Protein AF-A0A1U7RYF9-F1 (afdb_monomer)

Radius of gyration: 37.57 Å; Cα contacts (8 Å, |Δi|>4): 148; chains: 1; bounding box: 52×32×151 Å

Foldseek 3Di:
DDDDDDDDDDDDDDDDDDDPVVVVVVVVVVVVVVVVVVVVVVVVVVVVVVVVVPPPPPQQPLVCLVVLDLVLLLVLLCQFQPDQDPVLPVLADDLPQVLVLLVDPDLLLLLVLLLLLLVLVLVVLVPDADDDDTDVVSSVVNNVSSVVNNVSSCSNCVVSNVVCVVVVDVVSVVSSVSSVSSSVSLVVSCVVVVVDPSSNSNSSVVVSVVSVSSVSSSVSNVD

Nearest PDB structures (foldseek):
  3oq3-assembly1_A  TM=8.717E-01  e=1.913E-07  Mus musculus
  1au1-assembly1_B  TM=8.656E-01  e=1.642E-07  Homo sapiens
  3wcy-assembly1_I  TM=8.550E-01  e=5.505E-06  Mus musculus

Sequence (223 aa):
MEEPAKDAQALGFQLLPKDKDIRITYLIIMNTLSQRSFLHVCLVLVFSIKSFSSTKISSPDCSRLQQIKVNHSLHLLCRMGGQFPLSCLNDRTDFRIPREIFITRKKENAPMIIHELLHHIFQLFSKNLPQGPWNPSCIEKFQNGLHWQIEQLEKCFGGEMQQATRNWKNGLLQNILKVKKYFQRISHFLNEKNYSRCSWETARMEMRRCFLFLDHLLKNLQN

Organism: Alligator sinensis (NCBI:txid38654)

pLDDT: mean 78.92, std 17.91, range [28.59, 97.81]

Mean predicted aligned error: 14.19 Å

Solvent-accessible surface area (backbone atoms only — not comparable to full-atom values): 13166 Å² total; per-residue (Å²): 139,88,85,82,89,79,91,85,90,82,92,78,91,87,82,85,85,74,76,62,65,61,52,54,52,48,52,53,50,51,49,52,52,48,54,51,49,51,49,50,52,51,49,51,50,51,52,52,54,55,58,66,69,65,64,75,74,70,75,60,79,51,70,60,60,76,67,64,51,53,68,57,54,47,50,29,62,40,63,17,60,54,73,84,60,77,89,34,60,85,58,62,74,85,70,66,75,70,64,72,64,53,67,58,86,52,62,84,50,44,62,54,51,51,46,54,52,50,51,54,51,42,55,56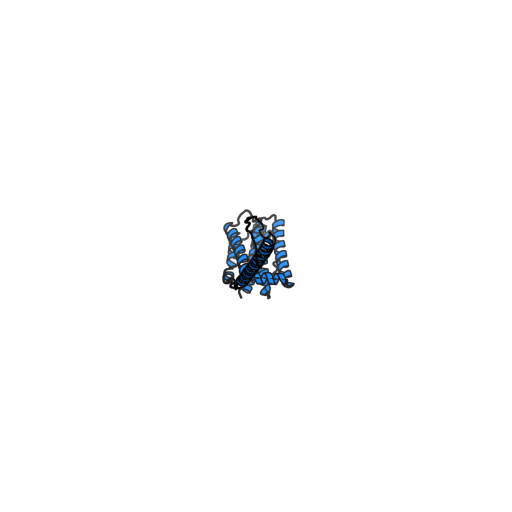,71,72,47,83,66,64,88,66,90,49,39,64,69,35,49,52,54,41,52,53,48,44,52,52,49,48,51,50,48,45,65,56,40,42,68,55,43,52,52,47,61,76,64,54,46,71,69,54,53,54,44,52,51,50,52,53,55,34,52,50,50,52,54,48,51,30,57,79,49,69,46,32,67,40,40,50,53,42,51,50,55,50,49,49,54,51,47,61,46,46,46,53,41,55,51,58,71,78,106

InterPro domains:
  IPR000471 Interferon alpha/beta/delta [PF00143] (71-220)
  IPR000471 Interferon alpha/beta/delta [PR00266] (88-100)
  IPR000471 Interferon alpha/beta/delta [PR00266] (113-140)
  IPR000471 Interferon alpha/beta/delta [PR00266] (189-207)
  IPR000471 Interferon alpha/beta/delta [PTHR11691] (35-222)
  IPR000471 Interferon alpha/beta/delta [SM00076] (94-211)
  IPR009079 Four-helical cytokine-like, core [G3DSA:1.20.1250.10] (60-223)
  IPR009079 Four-helical cytokine-like, core [SSF47266] (61-223)

Structure (mmCIF, N/CA/C/O backbone):
data_AF-A0A1U7RYF9-F1
#
_entry.id   AF-A0A1U7RYF9-F1
#
loop_
_atom_site.group_PDB
_atom_site.id
_atom_site.type_symbol
_atom_site.label_atom_id
_atom_site.label_alt_id
_atom_site.label_comp_id
_atom_site.label_asym_id
_atom_site.label_entity_id
_atom_site.label_seq_id
_atom_site.pdbx_PDB_ins_code
_atom_site.Cartn_x
_atom_site.Cartn_y
_atom_site.Cartn_z
_atom_site.occupancy
_atom_site.B_iso_or_equiv
_atom_site.auth_seq_id
_atom_site.auth_comp_id
_atom_site.auth_asym_id
_atom_site.auth_atom_id
_atom_site.pdbx_PDB_model_num
ATOM 1 N N . MET A 1 1 ? 14.388 -12.337 127.307 1.00 35.47 1 MET A N 1
ATOM 2 C CA . MET A 1 1 ? 15.846 -12.546 127.290 1.00 35.47 1 MET A CA 1
ATOM 3 C C . MET A 1 1 ? 16.253 -12.583 125.840 1.00 35.47 1 MET A C 1
ATOM 5 O O . MET A 1 1 ? 16.034 -13.583 125.173 1.00 35.47 1 MET A O 1
ATOM 9 N N . GLU A 1 2 ? 16.702 -11.436 125.362 1.00 40.19 2 GLU A N 1
ATOM 10 C CA . GLU A 1 2 ? 17.434 -11.274 124.108 1.00 40.19 2 GLU A CA 1
ATOM 11 C C . GLU A 1 2 ? 18.916 -11.328 124.503 1.00 40.19 2 GLU A C 1
ATOM 13 O O . GLU A 1 2 ? 19.254 -10.839 125.582 1.00 40.19 2 GLU A O 1
ATOM 18 N N . GLU A 1 3 ? 19.727 -12.174 123.868 1.00 47.03 3 GLU A N 1
ATOM 19 C CA . GLU A 1 3 ? 20.798 -11.856 122.895 1.00 47.03 3 GLU A CA 1
ATOM 20 C C . GLU A 1 3 ? 21.661 -13.151 122.724 1.00 47.03 3 GLU A C 1
ATOM 22 O O . GLU A 1 3 ? 21.419 -14.076 123.511 1.00 47.03 3 GLU A O 1
ATOM 27 N N . PRO A 1 4 ? 22.700 -13.282 121.848 1.00 54.28 4 PRO A N 1
ATOM 28 C CA . PRO A 1 4 ? 23.400 -12.243 121.062 1.00 54.28 4 PRO A CA 1
ATOM 29 C C . PRO A 1 4 ? 23.902 -12.627 119.639 1.00 54.28 4 PRO A C 1
ATOM 31 O O . PRO A 1 4 ? 23.917 -13.794 119.258 1.00 54.28 4 PRO A O 1
ATOM 34 N N . ALA A 1 5 ? 24.464 -11.608 118.958 1.00 40.06 5 ALA A N 1
ATOM 35 C CA . ALA A 1 5 ? 25.630 -11.635 118.041 1.00 40.06 5 ALA A CA 1
ATOM 36 C C . ALA A 1 5 ? 25.501 -12.428 116.706 1.00 40.06 5 ALA A C 1
ATOM 38 O O . ALA A 1 5 ? 24.936 -13.507 116.653 1.00 40.06 5 ALA A O 1
ATOM 39 N N . LYS A 1 6 ? 26.060 -12.030 115.553 1.00 37.91 6 LYS A N 1
ATOM 40 C CA . LYS A 1 6 ? 27.352 -11.383 115.268 1.00 37.91 6 LYS A CA 1
ATOM 41 C C . LYS A 1 6 ? 27.473 -11.136 113.749 1.00 37.91 6 LYS A C 1
ATOM 43 O O . LYS A 1 6 ? 26.854 -11.845 112.959 1.00 37.91 6 LYS A O 1
ATOM 48 N N . ASP A 1 7 ? 28.323 -10.190 113.371 1.00 45.06 7 ASP A N 1
ATOM 49 C CA . ASP A 1 7 ? 28.681 -9.800 112.001 1.00 45.06 7 ASP 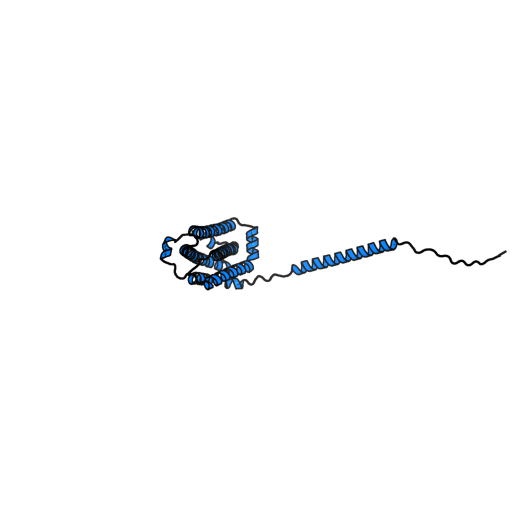A CA 1
ATOM 50 C C . ASP A 1 7 ? 29.244 -10.934 111.122 1.00 45.06 7 ASP A C 1
ATOM 52 O O . ASP A 1 7 ? 29.992 -11.778 111.613 1.00 45.06 7 ASP A O 1
ATOM 56 N N . ALA A 1 8 ? 29.009 -10.867 109.802 1.00 31.89 8 ALA A N 1
ATOM 57 C CA . ALA A 1 8 ? 30.006 -11.231 108.784 1.00 31.89 8 ALA A CA 1
ATOM 58 C C . ALA A 1 8 ? 29.602 -10.742 107.381 1.00 31.89 8 ALA A C 1
ATOM 60 O O . ALA A 1 8 ? 28.521 -11.018 106.866 1.00 31.89 8 ALA A O 1
ATOM 61 N N . GLN A 1 9 ? 30.533 -10.034 106.755 1.00 43.03 9 GLN A N 1
ATOM 62 C CA . GLN A 1 9 ? 30.499 -9.502 105.400 1.00 43.03 9 GLN A CA 1
ATOM 63 C C . GLN A 1 9 ? 30.980 -10.579 104.407 1.00 43.03 9 GLN A C 1
ATOM 65 O O . GLN A 1 9 ? 32.023 -11.185 104.639 1.00 43.03 9 GLN A O 1
ATOM 70 N N . ALA A 1 10 ? 30.284 -10.784 103.282 1.00 33.06 10 ALA A N 1
ATOM 71 C CA . ALA A 1 10 ? 30.841 -11.457 102.101 1.00 33.06 10 ALA A CA 1
ATOM 72 C C . ALA A 1 10 ? 30.108 -11.019 100.819 1.00 33.06 10 ALA A C 1
ATOM 74 O O . ALA A 1 10 ? 28.936 -11.323 100.611 1.00 33.06 10 ALA A O 1
ATOM 75 N N . LEU A 1 11 ? 30.823 -10.292 99.959 1.00 42.16 11 LEU A N 1
ATOM 76 C CA . LEU A 1 11 ? 30.460 -10.009 98.570 1.00 42.16 11 LEU A CA 1
ATOM 77 C C . LEU A 1 11 ? 30.702 -11.265 97.716 1.00 42.16 11 LEU A C 1
ATOM 79 O O . LEU A 1 11 ? 31.805 -11.807 97.724 1.00 42.16 11 LEU A O 1
ATOM 83 N N . GLY A 1 12 ? 29.698 -11.688 96.943 1.00 28.59 12 GLY A N 1
ATOM 84 C CA . GLY A 1 12 ? 29.795 -12.789 95.982 1.00 28.59 12 GLY A CA 1
ATOM 85 C C . GLY A 1 12 ? 28.722 -12.689 94.891 1.00 28.59 12 GLY A C 1
ATOM 86 O O . GLY A 1 12 ? 27.534 -12.658 95.181 1.00 28.59 12 GLY A O 1
ATOM 87 N N . PHE A 1 13 ? 29.182 -12.590 93.643 1.00 39.41 13 PHE A N 1
ATOM 88 C CA . PHE A 1 13 ? 28.464 -12.532 92.356 1.00 39.41 13 PHE A CA 1
ATOM 89 C C . PHE A 1 13 ? 27.288 -13.516 92.184 1.00 39.41 13 PHE A C 1
ATOM 91 O O . PHE A 1 13 ? 27.445 -14.649 92.625 1.00 39.41 13 PHE A O 1
ATOM 98 N N . GLN A 1 14 ? 26.253 -13.124 91.395 1.00 35.59 14 GLN A N 1
ATOM 99 C CA . GLN A 1 14 ? 25.359 -13.917 90.487 1.00 35.59 14 GLN A CA 1
ATOM 100 C C . GLN A 1 14 ? 23.894 -13.390 90.522 1.00 35.59 14 GLN A C 1
ATOM 102 O O . GLN A 1 14 ? 23.368 -13.186 91.602 1.00 35.59 14 GLN A O 1
ATOM 107 N N . LEU A 1 15 ? 23.130 -13.107 89.448 1.00 35.12 15 LEU A N 1
ATOM 108 C CA . LEU A 1 15 ? 23.109 -13.529 88.037 1.00 35.12 15 LEU A CA 1
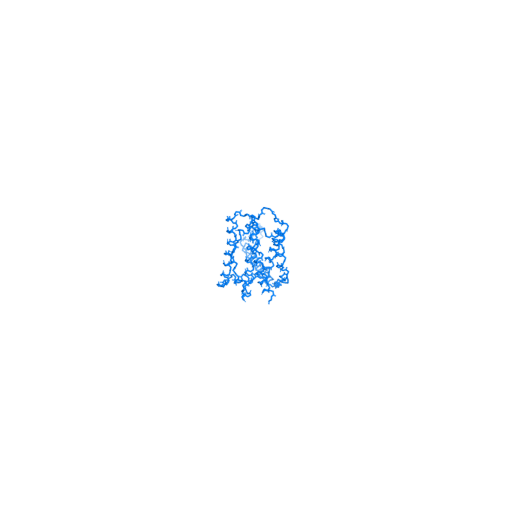ATOM 109 C C . LEU A 1 15 ? 22.438 -12.469 87.124 1.00 35.12 15 LEU A C 1
ATOM 111 O O . LEU A 1 15 ? 21.431 -11.868 87.487 1.00 35.12 15 LEU A O 1
ATOM 115 N N . LEU A 1 16 ? 22.940 -12.338 85.890 1.00 39.91 16 LEU A N 1
ATOM 116 C CA . LEU A 1 16 ? 22.243 -11.752 84.730 1.00 39.91 16 LEU A CA 1
ATOM 117 C C . LEU A 1 16 ? 21.062 -12.653 84.285 1.00 39.91 16 LEU A C 1
ATOM 119 O O . LEU A 1 16 ? 21.259 -13.872 84.204 1.00 39.91 16 LEU A O 1
ATOM 123 N N . PRO A 1 17 ? 19.872 -12.123 83.919 1.00 42.59 17 PRO A N 1
ATOM 124 C CA . PRO A 1 17 ? 18.807 -12.936 83.335 1.00 42.59 17 PRO A CA 1
ATOM 125 C C . PRO A 1 17 ? 19.133 -13.317 81.879 1.00 42.59 17 PRO A C 1
ATOM 127 O O . PRO A 1 17 ? 19.638 -12.519 81.092 1.00 42.59 17 PRO A O 1
ATOM 130 N N . LYS A 1 18 ? 18.850 -14.576 81.536 1.00 41.62 18 LYS A N 1
ATOM 131 C CA . LYS A 1 18 ? 19.234 -15.278 80.300 1.00 41.62 18 LYS A CA 1
ATOM 132 C C . LYS A 1 18 ? 18.502 -14.775 79.035 1.00 41.62 18 LYS A C 1
ATOM 134 O O . LYS A 1 18 ? 17.297 -14.952 78.929 1.00 41.62 18 LYS A O 1
ATOM 139 N N . ASP A 1 19 ? 19.277 -14.293 78.056 1.00 53.72 19 ASP A N 1
ATOM 140 C CA . ASP A 1 19 ? 19.206 -14.269 76.561 1.00 53.72 19 ASP A CA 1
ATOM 141 C C . ASP A 1 19 ? 17.895 -14.610 75.778 1.00 53.72 19 ASP A C 1
ATOM 143 O O . ASP A 1 19 ? 17.711 -14.141 74.656 1.00 53.72 19 ASP A O 1
ATOM 147 N N . LYS A 1 20 ? 16.944 -15.404 76.290 1.00 46.47 20 LYS A N 1
ATOM 148 C CA . LYS A 1 20 ? 15.790 -15.899 75.505 1.00 46.47 20 LYS A CA 1
ATOM 149 C C . LYS A 1 20 ? 14.635 -14.897 75.364 1.00 46.47 20 LYS A C 1
ATOM 151 O O . LYS A 1 20 ? 14.062 -14.805 74.279 1.00 46.47 20 LYS A O 1
ATOM 156 N N . ASP A 1 21 ? 14.338 -14.107 76.395 1.00 54.19 21 ASP A N 1
ATOM 157 C CA . ASP A 1 21 ? 13.232 -13.131 76.359 1.00 54.19 21 ASP A CA 1
ATOM 158 C C . ASP A 1 21 ? 13.528 -11.931 75.447 1.00 54.19 21 ASP A C 1
ATOM 160 O O . ASP A 1 21 ? 12.639 -11.399 74.778 1.00 54.19 21 ASP A O 1
ATOM 164 N N . ILE A 1 22 ? 14.805 -11.556 75.329 1.00 55.50 22 ILE A N 1
ATOM 165 C CA . ILE A 1 22 ? 15.266 -10.484 74.436 1.00 55.50 22 ILE A CA 1
ATOM 166 C C . ILE A 1 22 ? 15.106 -10.905 72.969 1.00 55.50 22 ILE A C 1
ATOM 168 O O . ILE A 1 22 ? 14.631 -10.118 72.150 1.00 55.50 22 ILE A O 1
ATOM 172 N N . ARG A 1 23 ? 15.428 -12.162 72.632 1.00 54.25 23 ARG A N 1
ATOM 173 C CA . ARG A 1 23 ? 15.266 -12.696 71.268 1.00 54.25 23 ARG A CA 1
ATOM 174 C C . ARG A 1 23 ? 13.804 -12.775 70.840 1.00 54.25 23 ARG A C 1
ATOM 176 O O . ARG A 1 23 ? 13.494 -12.420 69.707 1.00 54.25 23 ARG A O 1
ATOM 183 N N . ILE A 1 24 ? 12.908 -13.204 71.731 1.00 59.06 24 ILE A N 1
ATOM 184 C CA . ILE A 1 24 ? 11.464 -13.255 71.447 1.00 59.06 24 ILE A CA 1
ATOM 185 C C . ILE A 1 24 ? 10.912 -11.839 71.253 1.00 59.06 24 ILE A C 1
ATOM 187 O O . ILE A 1 24 ? 10.211 -11.580 70.276 1.00 59.06 24 ILE A O 1
ATOM 191 N N . THR A 1 25 ? 11.293 -10.903 72.123 1.00 54.41 25 THR A N 1
ATOM 192 C CA . THR A 1 25 ? 10.875 -9.498 72.016 1.00 54.41 25 THR A CA 1
ATOM 193 C C . THR A 1 25 ? 11.373 -8.864 70.714 1.00 54.41 25 THR A C 1
ATOM 195 O O . THR A 1 25 ? 10.600 -8.221 70.007 1.00 54.41 25 THR A O 1
ATOM 198 N N . TYR A 1 26 ? 12.629 -9.115 70.328 1.00 53.62 26 TYR A N 1
ATOM 199 C CA . TYR A 1 26 ? 13.187 -8.656 69.054 1.00 53.62 26 TYR A CA 1
ATOM 200 C C . TYR A 1 26 ? 12.458 -9.263 67.848 1.00 53.62 26 TYR A C 1
ATOM 202 O O . TYR A 1 26 ? 12.130 -8.540 66.913 1.00 53.62 26 TYR A O 1
ATOM 210 N N . LEU A 1 27 ? 12.132 -10.560 67.874 1.00 53.22 27 LEU A N 1
ATOM 211 C CA . LEU A 1 27 ? 11.371 -11.211 66.803 1.00 53.22 27 LEU A CA 1
ATOM 212 C C . LEU A 1 27 ? 9.961 -10.626 66.656 1.00 53.22 27 LEU A C 1
ATOM 214 O O . LEU A 1 27 ? 9.520 -10.394 65.534 1.00 53.22 27 LEU A O 1
ATOM 218 N N . ILE A 1 28 ? 9.271 -10.328 67.760 1.00 63.91 28 ILE A N 1
ATOM 219 C CA . ILE A 1 28 ? 7.943 -9.696 67.732 1.00 63.91 28 ILE A CA 1
ATOM 220 C C . ILE A 1 28 ? 8.039 -8.263 67.197 1.00 63.91 28 ILE A C 1
ATOM 222 O O . ILE A 1 28 ? 7.233 -7.869 66.353 1.00 63.91 28 ILE A O 1
ATOM 226 N N . ILE A 1 29 ? 9.036 -7.487 67.629 1.00 58.00 29 ILE A N 1
ATOM 227 C CA . ILE A 1 29 ? 9.261 -6.118 67.144 1.00 58.00 29 ILE A CA 1
ATOM 228 C C . ILE A 1 29 ? 9.611 -6.127 65.653 1.00 58.00 29 ILE A C 1
ATOM 230 O O . ILE A 1 29 ? 9.014 -5.387 64.880 1.00 58.00 29 ILE A O 1
ATOM 234 N N . MET A 1 30 ? 10.509 -7.004 65.209 1.00 56.19 30 MET A N 1
ATOM 235 C CA . MET A 1 30 ? 10.871 -7.115 63.795 1.00 56.19 30 MET A CA 1
ATOM 236 C C . MET A 1 30 ? 9.700 -7.607 62.945 1.00 56.19 30 MET A C 1
ATOM 238 O O . MET A 1 30 ? 9.493 -7.092 61.849 1.00 56.19 30 MET A O 1
ATOM 242 N N . ASN A 1 31 ? 8.889 -8.543 63.448 1.00 57.03 31 ASN A N 1
ATOM 243 C CA . ASN A 1 31 ? 7.702 -9.019 62.743 1.00 57.03 31 ASN A CA 1
ATOM 244 C C . ASN A 1 31 ? 6.622 -7.927 62.662 1.00 57.03 31 ASN A C 1
ATOM 246 O O . ASN A 1 31 ? 6.056 -7.707 61.600 1.00 57.03 31 ASN A O 1
ATOM 250 N N . THR A 1 32 ? 6.391 -7.167 63.736 1.00 57.62 32 THR A N 1
ATOM 251 C CA . THR A 1 32 ? 5.433 -6.043 63.738 1.00 57.62 32 THR A CA 1
ATOM 252 C C . THR A 1 32 ? 5.912 -4.855 62.896 1.00 57.62 32 THR A C 1
ATOM 254 O O . THR A 1 32 ? 5.102 -4.248 62.195 1.00 57.62 32 THR A O 1
ATOM 257 N N . LEU A 1 33 ? 7.213 -4.541 62.893 1.00 58.78 33 LEU A N 1
ATOM 258 C CA . LEU A 1 33 ? 7.821 -3.534 62.013 1.00 58.78 33 LEU A CA 1
ATOM 259 C C . LEU A 1 33 ? 7.777 -3.966 60.540 1.00 58.78 33 LEU A C 1
ATOM 261 O O . LEU A 1 33 ? 7.437 -3.151 59.685 1.00 58.78 33 LEU A O 1
ATOM 265 N N . SER A 1 34 ? 8.045 -5.244 60.253 1.00 68.62 34 SER A N 1
ATOM 266 C CA . SER A 1 34 ? 7.908 -5.851 58.923 1.00 68.62 34 SER A CA 1
ATOM 267 C C . SER A 1 34 ? 6.454 -5.807 58.446 1.00 68.62 34 SER A C 1
ATOM 269 O O . SER A 1 34 ? 6.152 -5.314 57.368 1.00 68.62 34 SER A O 1
ATOM 271 N N . GLN A 1 35 ? 5.499 -6.216 59.277 1.00 66.69 35 GLN A N 1
ATOM 272 C CA . GLN A 1 35 ? 4.084 -6.226 58.911 1.00 66.69 35 GLN A CA 1
ATOM 273 C C . GLN A 1 35 ? 3.536 -4.806 58.670 1.00 66.69 35 GLN A C 1
ATOM 275 O O . GLN A 1 35 ? 2.759 -4.593 57.737 1.00 66.69 35 GLN A O 1
ATOM 280 N N . ARG A 1 36 ? 3.991 -3.810 59.449 1.00 71.00 36 ARG A N 1
ATOM 281 C CA . ARG A 1 36 ? 3.703 -2.383 59.212 1.00 71.00 36 ARG A CA 1
ATOM 282 C C . ARG A 1 36 ? 4.344 -1.869 57.922 1.00 71.00 36 ARG A C 1
ATOM 284 O O . ARG A 1 36 ? 3.683 -1.141 57.183 1.00 71.00 36 ARG A O 1
ATOM 291 N N . SER A 1 37 ? 5.590 -2.247 57.626 1.00 72.25 37 SER A N 1
ATOM 292 C CA . SER A 1 37 ? 6.258 -1.845 56.383 1.00 72.25 37 SER A CA 1
ATOM 293 C C . SER A 1 37 ? 5.574 -2.456 55.158 1.00 72.25 37 SER A C 1
ATOM 295 O O . SER A 1 37 ? 5.311 -1.737 54.198 1.00 72.25 37 SER A O 1
ATOM 297 N N . PHE A 1 38 ? 5.157 -3.724 55.225 1.00 71.44 38 PHE A N 1
ATOM 298 C CA . PHE A 1 38 ? 4.357 -4.377 54.187 1.00 71.44 38 PHE A CA 1
ATOM 299 C C . PHE A 1 38 ? 3.008 -3.686 53.967 1.00 71.44 38 PHE A C 1
ATOM 301 O O . PHE A 1 38 ? 2.631 -3.456 52.820 1.00 71.44 38 PHE A O 1
ATOM 308 N N . LEU A 1 39 ? 2.299 -3.308 55.035 1.00 72.44 39 LEU A N 1
ATOM 309 C CA . LEU A 1 39 ? 1.040 -2.557 54.944 1.00 72.44 39 LEU A CA 1
ATOM 310 C C . LEU A 1 39 ? 1.232 -1.196 54.268 1.00 72.44 39 LEU A C 1
ATOM 312 O O . LEU A 1 39 ? 0.456 -0.842 53.383 1.00 72.44 39 LEU A O 1
ATOM 316 N N . HIS A 1 40 ? 2.283 -0.459 54.634 1.00 73.00 40 HIS A N 1
ATOM 317 C CA . HIS A 1 40 ? 2.616 0.814 53.994 1.00 73.00 40 HIS A CA 1
ATOM 318 C C . HIS A 1 40 ? 2.990 0.643 52.521 1.00 73.00 40 HIS A C 1
ATOM 320 O O . HIS A 1 40 ? 2.503 1.404 51.690 1.00 73.00 40 HIS A O 1
ATOM 326 N N . VAL A 1 41 ? 3.786 -0.373 52.174 1.00 72.19 41 VAL A N 1
ATOM 327 C CA . VAL A 1 41 ? 4.124 -0.689 50.777 1.00 72.19 41 VAL A CA 1
ATOM 328 C C . VAL A 1 41 ? 2.868 -1.061 49.989 1.00 72.19 41 VAL A C 1
ATOM 330 O O . VAL A 1 41 ? 2.662 -0.534 48.900 1.00 72.19 41 VAL A O 1
ATOM 333 N N . CYS A 1 42 ? 1.981 -1.891 50.546 1.00 71.69 42 CYS A N 1
ATOM 334 C CA . CYS A 1 42 ? 0.712 -2.250 49.908 1.00 71.69 42 CYS A CA 1
ATOM 335 C C . CYS A 1 42 ? -0.193 -1.029 49.711 1.00 71.69 42 CYS A C 1
ATOM 337 O O . CYS A 1 42 ? -0.763 -0.863 48.636 1.00 71.69 42 CYS A O 1
ATOM 339 N N . LEU A 1 43 ? -0.303 -0.149 50.710 1.00 72.50 43 LEU A N 1
ATOM 340 C CA . LEU A 1 43 ? -1.080 1.086 50.602 1.00 72.50 43 LEU A CA 1
ATOM 341 C C . LEU A 1 43 ? -0.500 2.016 49.537 1.00 72.50 43 LEU A C 1
ATOM 343 O O . LEU A 1 43 ? -1.252 2.490 48.690 1.00 72.50 43 LEU A O 1
ATOM 347 N N . VAL A 1 44 ? 0.818 2.233 49.526 1.00 74.06 44 VAL A N 1
ATOM 348 C CA . VAL A 1 44 ? 1.487 3.042 48.498 1.00 74.06 44 VAL A CA 1
ATOM 349 C C . VAL A 1 44 ? 1.241 2.446 47.114 1.00 74.06 44 VAL A C 1
ATOM 351 O O . VAL A 1 44 ? 0.806 3.177 46.235 1.00 74.06 44 VAL A O 1
ATOM 354 N N . LEU A 1 45 ? 1.394 1.130 46.932 1.00 68.75 45 LEU A N 1
ATOM 355 C CA . LEU A 1 45 ? 1.104 0.458 45.662 1.00 68.75 45 LEU A CA 1
ATOM 356 C C . LEU A 1 45 ? -0.3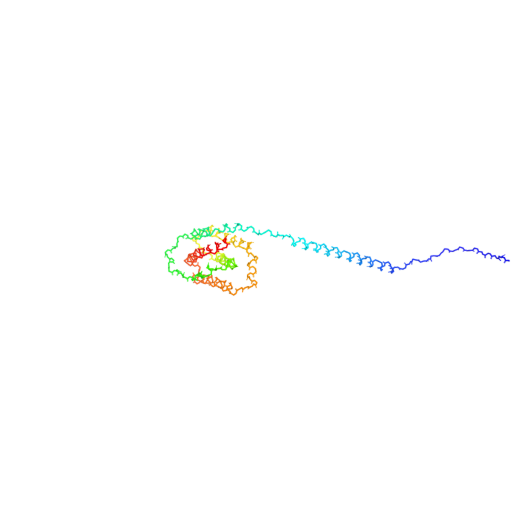61 0.634 45.236 1.00 68.75 45 LEU A C 1
ATOM 358 O O . LEU A 1 45 ? -0.619 0.979 44.087 1.00 68.75 45 LEU A O 1
ATOM 362 N N . VAL A 1 46 ? -1.327 0.475 46.145 1.00 70.25 46 VAL A N 1
ATOM 363 C CA . VAL A 1 46 ? -2.757 0.676 45.846 1.00 70.25 46 VAL A CA 1
ATOM 364 C C . VAL A 1 46 ? -3.054 2.136 45.486 1.00 70.25 46 VAL A C 1
ATOM 366 O O . VAL A 1 46 ? -3.789 2.387 44.531 1.00 70.25 46 VAL A O 1
ATOM 369 N N . PHE A 1 47 ? -2.464 3.106 46.188 1.00 63.41 47 PHE A N 1
ATOM 370 C CA . PHE A 1 47 ? -2.592 4.529 45.859 1.00 63.41 47 PHE A CA 1
ATOM 371 C C . PHE A 1 47 ? -1.922 4.873 44.521 1.00 63.41 47 PHE A C 1
ATOM 373 O O . PHE A 1 47 ? -2.504 5.620 43.734 1.00 63.41 47 PHE A O 1
ATOM 380 N N . SER A 1 48 ? -0.763 4.288 44.209 1.00 59.75 48 SER A N 1
ATOM 381 C CA . SER A 1 48 ? -0.093 4.426 42.911 1.00 59.75 48 SER A CA 1
ATOM 382 C C . SER A 1 48 ? -0.932 3.837 41.772 1.00 59.75 48 SER A C 1
ATOM 384 O O . SER A 1 48 ? -1.088 4.481 40.738 1.00 59.75 48 SER A O 1
ATOM 386 N N . ILE A 1 49 ? -1.549 2.667 41.973 1.00 60.81 49 ILE A N 1
ATOM 387 C CA . ILE A 1 49 ? -2.445 2.024 40.994 1.00 60.81 49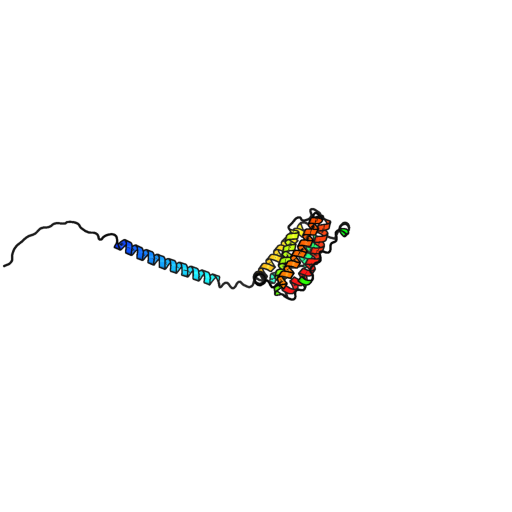 ILE A CA 1
ATOM 388 C C . ILE A 1 49 ? -3.724 2.859 40.791 1.00 60.81 49 ILE A C 1
ATOM 390 O O . ILE A 1 49 ? -4.193 3.033 39.662 1.00 60.81 49 ILE A O 1
ATOM 394 N N . LYS A 1 50 ? -4.275 3.439 41.865 1.00 56.16 50 LYS A N 1
ATOM 395 C CA . LYS A 1 50 ? -5.481 4.283 41.813 1.00 56.16 50 LYS A CA 1
ATOM 396 C C . LYS A 1 50 ? -5.212 5.653 41.175 1.00 56.16 50 LYS A C 1
ATOM 398 O O . LYS A 1 50 ? -6.056 6.147 40.430 1.00 56.16 50 LYS A O 1
ATOM 403 N N . SER A 1 51 ? -4.019 6.213 41.396 1.00 50.34 51 SER A N 1
ATOM 404 C CA . SER A 1 51 ? -3.525 7.428 40.733 1.00 50.34 51 SER A CA 1
ATOM 405 C C . SER A 1 51 ? -3.316 7.207 39.228 1.00 50.34 51 SER A C 1
ATOM 407 O O . SER A 1 51 ? -3.732 8.033 38.416 1.00 50.34 51 SER A O 1
ATOM 409 N N . PHE A 1 52 ? -2.794 6.040 38.830 1.00 49.62 52 PHE A N 1
ATOM 410 C CA . PHE A 1 52 ? -2.600 5.692 37.416 1.00 49.62 52 PHE A CA 1
ATOM 411 C C . PHE A 1 52 ? -3.917 5.455 36.654 1.00 49.62 52 PHE A C 1
ATOM 413 O O . PHE A 1 52 ? -3.973 5.626 35.442 1.00 49.62 52 PHE A O 1
ATOM 420 N N . SER A 1 53 ? -4.999 5.112 37.358 1.00 47.53 53 SER A N 1
ATOM 421 C CA . SER A 1 53 ? -6.307 4.824 36.748 1.00 47.53 53 SER A CA 1
ATOM 422 C C . SER A 1 53 ? -7.152 6.074 36.448 1.00 47.53 53 SER A C 1
ATOM 424 O O . SER A 1 53 ? -8.218 5.953 35.850 1.00 47.53 53 SER A O 1
ATOM 426 N N . SER A 1 54 ? -6.714 7.269 36.874 1.00 46.62 54 SER A N 1
ATOM 427 C CA . SER A 1 54 ? -7.481 8.522 36.725 1.00 46.62 54 SER A CA 1
ATOM 428 C C . SER A 1 54 ? -6.922 9.488 35.681 1.00 46.62 54 SER A C 1
ATOM 430 O O . SER A 1 54 ? -7.447 10.594 35.527 1.00 46.62 54 SER A O 1
ATOM 432 N N . THR A 1 55 ? -5.914 9.091 34.903 1.00 45.72 55 THR A N 1
ATOM 433 C CA . THR A 1 55 ? -5.618 9.814 33.669 1.00 45.72 55 THR A CA 1
ATOM 434 C C .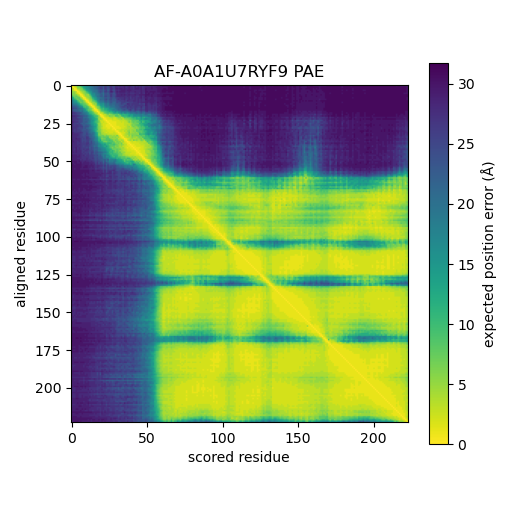 THR A 1 55 ? -6.743 9.502 32.686 1.00 45.72 55 THR A C 1
ATOM 436 O O . THR A 1 55 ? -6.755 8.483 32.000 1.00 45.72 55 THR A O 1
ATOM 439 N N . LYS A 1 56 ? -7.737 10.395 32.611 1.00 47.62 56 LYS A N 1
ATOM 440 C CA . LYS A 1 56 ? -8.512 10.549 31.379 1.00 47.62 56 LYS A CA 1
ATOM 441 C C . LYS A 1 56 ? -7.474 10.785 30.288 1.00 47.62 56 LYS A C 1
ATOM 443 O O . LYS A 1 56 ? -6.963 11.896 30.173 1.00 47.62 56 LYS A O 1
ATOM 448 N N . ILE A 1 57 ? -7.111 9.737 29.550 1.00 53.75 57 ILE A N 1
ATOM 449 C CA . ILE A 1 57 ? -6.387 9.869 28.291 1.00 53.75 57 ILE A CA 1
ATOM 450 C C . ILE A 1 57 ? -7.248 10.845 27.502 1.00 53.75 57 ILE A C 1
ATOM 452 O O . ILE A 1 57 ? -8.397 10.530 27.183 1.00 53.75 57 ILE A O 1
ATOM 456 N N . SER A 1 58 ? -6.762 12.073 27.307 1.00 52.84 58 SER A N 1
ATOM 457 C CA . SER A 1 58 ? -7.436 12.996 26.405 1.00 52.84 58 SER A CA 1
ATOM 458 C C . SER A 1 58 ? -7.633 12.225 25.111 1.00 52.84 58 SER A C 1
ATOM 460 O O . SER A 1 58 ? -6.665 11.618 24.642 1.00 52.84 58 SER A O 1
ATOM 462 N N . SER A 1 59 ? -8.860 12.204 24.581 1.00 56.06 59 SER A N 1
ATOM 463 C CA . SER A 1 59 ? -9.121 11.642 23.256 1.00 56.06 59 SER A CA 1
ATOM 464 C C . SER A 1 59 ? -7.965 12.052 22.345 1.00 56.06 59 SER A C 1
ATOM 466 O O . SER A 1 59 ? -7.676 13.254 22.302 1.00 56.06 59 SER A O 1
ATOM 468 N N . PRO A 1 60 ? -7.252 11.107 21.704 1.00 64.31 60 PRO A N 1
ATOM 469 C CA . PRO A 1 60 ? -6.175 11.467 20.797 1.00 64.31 60 PRO A CA 1
ATOM 470 C C . PRO A 1 60 ? -6.702 12.531 19.832 1.00 64.31 60 PRO A C 1
ATOM 472 O O . PRO A 1 60 ? -7.833 12.425 19.350 1.00 64.31 60 PRO A O 1
ATOM 475 N N . ASP A 1 61 ? -5.932 13.606 19.634 1.00 66.94 61 ASP A N 1
ATOM 476 C CA . ASP A 1 61 ? -6.330 14.698 18.750 1.00 66.94 61 ASP A CA 1
ATOM 477 C C . ASP A 1 61 ? -6.327 14.195 17.303 1.00 66.94 61 ASP A C 1
ATOM 479 O O . ASP A 1 61 ? -5.330 14.229 16.575 1.00 66.94 61 ASP A O 1
ATOM 483 N N . CYS A 1 62 ? -7.483 13.683 16.903 1.00 78.69 62 CYS A N 1
ATOM 484 C CA . CYS A 1 62 ? -7.723 13.128 15.588 1.00 78.69 62 CYS A CA 1
ATOM 485 C C . CYS A 1 62 ? -7.961 14.190 14.519 1.00 78.69 62 CYS A C 1
ATOM 487 O O . CYS A 1 62 ? -8.184 13.834 13.361 1.00 78.69 62 CYS A O 1
ATOM 489 N N . SER A 1 63 ? -7.806 15.481 14.842 1.00 73.50 63 SER A N 1
ATOM 490 C CA . SER A 1 63 ? -7.714 16.541 13.831 1.00 73.50 63 SER A CA 1
ATOM 491 C C . SER A 1 63 ? -6.614 16.243 12.805 1.00 73.50 63 SER A C 1
ATOM 493 O O . SER A 1 63 ? -6.761 16.530 11.617 1.00 73.50 63 SER A O 1
ATOM 495 N N . ARG A 1 64 ? -5.541 15.552 13.218 1.00 73.12 64 ARG A N 1
ATOM 496 C CA . ARG A 1 64 ? -4.451 15.134 12.327 1.00 73.12 64 ARG A CA 1
ATOM 497 C C . ARG A 1 64 ? -4.865 14.103 11.280 1.00 73.12 64 ARG A C 1
ATOM 499 O O . ARG A 1 64 ? -4.216 14.036 10.240 1.00 73.12 64 ARG A O 1
ATOM 506 N N . LEU A 1 65 ? -5.959 13.358 11.462 1.00 76.62 65 LEU A N 1
ATOM 507 C CA . LEU A 1 65 ? -6.491 12.502 10.392 1.00 76.62 65 LEU A CA 1
ATOM 508 C C . LEU A 1 65 ? -6.936 13.320 9.180 1.00 76.62 65 LEU A C 1
ATOM 510 O O . LEU A 1 65 ? -6.802 12.845 8.056 1.00 76.62 65 LEU A O 1
ATOM 514 N N . GLN A 1 66 ? -7.400 14.558 9.376 1.00 71.38 66 GLN A N 1
ATOM 515 C CA . GLN A 1 66 ? -7.737 15.468 8.273 1.00 71.38 66 GLN A CA 1
ATOM 516 C C . GLN A 1 66 ? -6.499 15.841 7.442 1.00 71.38 66 GLN A C 1
ATOM 518 O O . GLN A 1 66 ? -6.609 16.229 6.280 1.00 71.38 66 GLN A O 1
ATOM 523 N N . GLN A 1 67 ? -5.298 15.685 8.011 1.00 73.00 67 GLN A N 1
ATOM 524 C CA . GLN A 1 67 ? -4.036 15.895 7.305 1.00 73.00 67 GLN A CA 1
ATOM 525 C C . GLN A 1 67 ? -3.613 14.675 6.464 1.00 73.00 67 GLN A C 1
ATOM 527 O O . GLN A 1 67 ? -2.661 14.793 5.689 1.00 73.00 67 GLN A O 1
ATOM 532 N N . ILE A 1 68 ? -4.309 13.528 6.545 1.00 79.69 68 ILE A N 1
ATOM 533 C CA . ILE A 1 68 ? -4.119 12.408 5.609 1.00 79.69 68 ILE A CA 1
ATOM 534 C C . ILE A 1 68 ? -4.578 12.857 4.218 1.00 79.69 68 ILE A C 1
ATOM 536 O O . ILE A 1 68 ? -5.739 12.760 3.833 1.00 79.69 68 ILE A O 1
ATOM 540 N N . LYS A 1 69 ? -3.627 13.374 3.440 1.00 80.44 69 LYS A N 1
ATOM 541 C CA . LYS A 1 69 ? -3.858 13.850 2.076 1.00 80.44 69 LYS A CA 1
ATOM 542 C C . LYS A 1 69 ? -3.594 12.722 1.087 1.00 80.44 69 LYS A C 1
ATOM 544 O O . LYS A 1 69 ? -2.464 12.554 0.634 1.00 80.44 69 LYS A O 1
ATOM 549 N N . VAL A 1 70 ? -4.635 11.994 0.682 1.00 84.81 70 VAL A N 1
ATOM 550 C CA . VAL A 1 70 ? -4.519 10.969 -0.377 1.00 84.81 70 VAL A CA 1
ATOM 551 C C . VAL A 1 70 ? -3.979 11.558 -1.681 1.00 84.81 70 VAL A C 1
ATOM 553 O O . VAL A 1 70 ? -3.150 10.938 -2.345 1.00 84.81 70 VAL A O 1
ATOM 556 N N . ASN A 1 71 ? -4.340 12.803 -1.997 1.00 84.19 71 ASN A N 1
ATOM 557 C CA . ASN A 1 71 ? -3.787 13.531 -3.140 1.00 84.19 71 ASN A CA 1
ATOM 558 C C . ASN A 1 71 ? -2.258 13.650 -3.093 1.00 84.19 71 ASN A C 1
ATOM 560 O O . ASN A 1 71 ? -1.617 13.619 -4.141 1.00 84.19 71 ASN A O 1
ATOM 564 N N . HIS A 1 72 ? -1.659 13.744 -1.902 1.00 88.81 72 HIS A N 1
ATOM 565 C CA . HIS A 1 72 ? -0.206 13.767 -1.762 1.00 88.81 72 HIS A CA 1
ATOM 566 C C . HIS A 1 72 ? 0.402 12.401 -2.113 1.00 88.81 72 HIS A C 1
ATOM 568 O O . HIS A 1 72 ? 1.332 12.340 -2.916 1.00 88.81 72 HIS A O 1
ATOM 574 N N . SER A 1 73 ? -0.175 11.306 -1.609 1.00 91.19 73 SER A N 1
ATOM 575 C CA . SER A 1 73 ? 0.217 9.936 -1.971 1.00 91.19 73 SER A CA 1
ATOM 576 C C . SER A 1 73 ? 0.077 9.678 -3.479 1.00 91.19 73 SER A C 1
ATOM 578 O O . SER A 1 73 ? 0.997 9.159 -4.110 1.00 91.19 73 SER A O 1
ATOM 580 N N . LEU A 1 74 ? -1.033 10.112 -4.088 1.00 88.06 74 LEU A N 1
ATOM 581 C CA . LEU A 1 74 ? -1.261 10.026 -5.535 1.00 88.06 74 LEU A CA 1
ATOM 582 C C . LEU A 1 74 ? -0.244 10.849 -6.328 1.00 88.06 74 LEU A C 1
ATOM 584 O O . LEU A 1 74 ? 0.299 10.363 -7.319 1.00 88.06 74 LEU A O 1
ATOM 588 N N . HIS A 1 75 ? 0.043 12.075 -5.890 1.00 91.69 75 HIS A N 1
ATOM 589 C CA . HIS A 1 75 ? 1.042 12.932 -6.517 1.00 91.69 75 HIS A CA 1
ATOM 590 C C . HIS A 1 75 ? 2.432 12.281 -6.493 1.00 91.69 75 HIS A C 1
ATOM 592 O O . HIS A 1 75 ? 3.110 12.248 -7.522 1.00 91.69 75 HIS A O 1
ATOM 598 N N . LEU A 1 76 ? 2.835 11.698 -5.362 1.00 92.12 76 LEU A N 1
ATOM 599 C CA . LEU A 1 76 ? 4.109 10.988 -5.239 1.00 92.12 76 LEU A CA 1
ATOM 600 C C . LEU A 1 76 ? 4.163 9.746 -6.143 1.00 92.12 76 LEU A C 1
ATOM 602 O O . LEU A 1 76 ? 5.147 9.567 -6.859 1.00 92.12 76 LEU A O 1
ATOM 606 N N . LEU A 1 77 ? 3.091 8.945 -6.205 1.00 91.50 77 LEU A N 1
ATOM 607 C CA . LEU A 1 77 ? 2.975 7.804 -7.127 1.00 91.50 77 LEU A CA 1
ATOM 608 C C . LEU A 1 77 ? 3.050 8.221 -8.605 1.00 91.50 77 LEU A C 1
ATOM 610 O O . LEU A 1 77 ? 3.610 7.497 -9.431 1.00 91.50 77 LEU A O 1
ATOM 614 N N . CYS A 1 78 ? 2.503 9.384 -8.964 1.00 86.94 78 CYS A N 1
ATOM 615 C CA . CYS A 1 78 ? 2.628 9.946 -10.309 1.00 86.94 78 CYS A CA 1
ATOM 616 C C . CYS A 1 78 ? 4.069 10.378 -10.603 1.00 86.94 78 CYS A C 1
ATOM 618 O O . CYS A 1 78 ? 4.616 10.018 -11.643 1.00 86.94 78 CYS A O 1
ATOM 620 N N . ARG A 1 79 ? 4.686 11.138 -9.692 1.00 91.06 79 ARG A N 1
ATOM 621 C CA . ARG A 1 79 ? 6.018 11.728 -9.887 1.00 91.06 79 ARG A CA 1
ATOM 622 C C . ARG A 1 79 ? 7.151 10.712 -9.816 1.00 91.06 79 ARG A C 1
ATOM 624 O O . ARG A 1 79 ? 8.153 10.931 -10.484 1.00 91.06 79 ARG A O 1
ATOM 631 N N . MET A 1 80 ? 7.000 9.619 -9.062 1.00 91.56 80 MET A N 1
ATOM 632 C CA . MET A 1 80 ? 8.073 8.631 -8.921 1.00 91.56 80 MET A CA 1
ATOM 633 C C . MET A 1 80 ? 8.411 7.946 -10.246 1.00 91.56 80 MET A C 1
ATOM 635 O O . MET A 1 80 ? 9.579 7.915 -10.589 1.00 91.56 80 MET A O 1
ATOM 639 N N . GLY A 1 81 ? 7.425 7.468 -11.014 1.00 88.38 81 GLY A N 1
ATOM 640 C CA . GLY A 1 81 ? 7.660 6.766 -12.289 1.00 88.38 81 GLY A CA 1
ATOM 641 C C . GLY A 1 81 ? 7.245 7.548 -13.538 1.00 88.38 81 GLY A C 1
ATOM 642 O O . GLY A 1 81 ? 7.437 7.077 -14.652 1.00 88.38 81 GLY A O 1
ATOM 643 N N . GLY A 1 82 ? 6.642 8.731 -13.378 1.00 89.00 82 GLY A N 1
ATOM 644 C CA . GLY A 1 82 ? 6.156 9.538 -14.496 1.00 89.00 82 GLY A CA 1
ATOM 645 C C . GLY A 1 82 ? 5.025 8.862 -15.280 1.00 89.00 82 GLY A C 1
ATOM 646 O O . GLY A 1 82 ? 4.146 8.200 -14.707 1.00 89.00 82 GLY A O 1
ATOM 647 N N . GLN A 1 83 ? 5.032 9.059 -16.600 1.00 90.50 83 GLN A N 1
ATOM 648 C CA . GLN A 1 83 ? 4.086 8.428 -17.522 1.00 90.50 83 GLN A CA 1
ATOM 649 C C . GLN A 1 83 ? 4.360 6.925 -17.654 1.00 90.50 83 GLN A C 1
ATOM 651 O O . GLN A 1 83 ? 5.504 6.482 -17.595 1.00 90.50 83 GLN A O 1
ATOM 656 N N . PHE A 1 84 ? 3.299 6.136 -17.837 1.00 91.50 84 PHE A N 1
ATOM 657 C CA . PHE A 1 84 ? 3.429 4.691 -18.016 1.00 91.50 84 PHE A CA 1
ATOM 658 C C . PHE A 1 84 ? 4.125 4.383 -19.357 1.00 91.50 84 PHE A C 1
ATOM 660 O O . PHE A 1 84 ? 3.630 4.844 -20.390 1.00 91.50 84 PHE A O 1
ATOM 667 N N . PRO A 1 85 ? 5.232 3.614 -19.386 1.00 91.56 85 PRO A N 1
ATOM 668 C CA . PRO A 1 85 ? 5.950 3.342 -20.629 1.00 91.56 85 PRO A CA 1
ATOM 669 C C . PRO A 1 85 ? 5.114 2.505 -21.603 1.00 91.56 85 PRO A C 1
ATOM 671 O O . PRO A 1 85 ? 4.573 1.464 -21.229 1.00 91.56 85 PRO A O 1
ATOM 674 N N . LEU A 1 86 ? 5.059 2.912 -22.874 1.00 93.31 86 LEU A N 1
ATOM 675 C CA . LEU A 1 86 ? 4.334 2.166 -23.914 1.00 93.31 86 LEU A CA 1
ATOM 676 C C . LEU A 1 86 ? 4.916 0.761 -24.147 1.00 93.31 86 LEU A C 1
ATOM 678 O O . LEU A 1 86 ? 4.180 -0.169 -24.456 1.00 93.31 86 LEU A O 1
ATOM 682 N N . SER A 1 87 ? 6.217 0.571 -23.918 1.00 92.94 87 SER A N 1
ATOM 683 C CA . SER A 1 87 ? 6.851 -0.752 -23.974 1.00 92.94 87 SER A CA 1
ATOM 684 C C . SER A 1 87 ? 6.319 -1.729 -22.919 1.00 92.94 87 SER A C 1
ATOM 686 O O . SER A 1 87 ? 6.435 -2.936 -23.095 1.00 92.94 87 SER A O 1
ATOM 688 N N . CYS A 1 88 ? 5.697 -1.232 -21.846 1.00 94.38 88 CYS A N 1
ATOM 689 C CA . CYS A 1 88 ? 5.155 -2.048 -20.761 1.00 94.38 88 CYS A CA 1
ATOM 690 C C . CYS A 1 88 ? 3.678 -2.423 -20.952 1.00 94.38 88 CYS A C 1
ATOM 692 O O . CYS A 1 88 ? 3.074 -3.009 -20.055 1.00 94.38 88 CYS A O 1
ATOM 694 N N . LEU A 1 89 ? 3.064 -2.091 -22.094 1.00 94.00 89 LEU A N 1
ATOM 695 C CA . LEU A 1 89 ? 1.645 -2.376 -22.345 1.00 94.00 89 LEU A CA 1
ATOM 696 C C . LEU A 1 89 ? 1.314 -3.873 -22.294 1.00 94.00 89 LEU A C 1
ATOM 698 O O . LEU A 1 89 ? 0.238 -4.225 -21.813 1.00 94.00 89 LEU A O 1
ATOM 702 N N . ASN A 1 90 ? 2.243 -4.734 -22.716 1.00 92.56 90 ASN A N 1
ATOM 703 C CA . ASN A 1 90 ? 2.061 -6.189 -22.726 1.00 92.56 90 ASN A CA 1
ATOM 704 C C . ASN A 1 90 ? 2.074 -6.815 -21.321 1.00 92.56 90 ASN A C 1
ATOM 706 O O . ASN A 1 90 ? 1.567 -7.916 -21.143 1.00 92.56 90 ASN A O 1
ATOM 710 N N . ASP A 1 91 ? 2.615 -6.112 -20.321 1.00 90.44 91 ASP A N 1
ATOM 711 C CA . ASP A 1 91 ? 2.654 -6.577 -18.929 1.00 90.44 91 ASP A CA 1
ATOM 712 C C . ASP A 1 91 ? 1.435 -6.124 -18.111 1.00 90.44 91 ASP A C 1
ATOM 714 O O . ASP A 1 91 ? 1.330 -6.435 -16.920 1.00 90.44 91 ASP A O 1
ATOM 718 N N . ARG A 1 92 ? 0.485 -5.410 -18.735 1.00 90.25 92 ARG A N 1
ATOM 719 C CA . ARG A 1 92 ? -0.750 -4.988 -18.070 1.00 90.25 92 ARG A CA 1
ATOM 720 C C . ARG A 1 92 ? -1.488 -6.191 -17.502 1.00 90.25 92 ARG A C 1
ATOM 722 O O . ARG A 1 92 ? -1.780 -7.155 -18.198 1.00 90.25 92 ARG A O 1
ATOM 729 N N . THR A 1 93 ? -1.852 -6.070 -16.235 1.00 93.38 93 THR A N 1
ATOM 730 C CA . THR A 1 93 ? -2.558 -7.106 -15.489 1.00 93.38 93 THR A CA 1
ATOM 731 C C . THR A 1 93 ? -3.734 -6.483 -14.752 1.00 93.38 93 THR A C 1
ATOM 733 O O . THR A 1 93 ? -3.625 -5.385 -14.204 1.00 93.38 93 THR A O 1
ATOM 736 N N . ASP A 1 94 ? -4.870 -7.178 -14.750 1.00 94.12 94 ASP A N 1
ATOM 737 C CA . ASP A 1 94 ? -5.983 -6.871 -13.855 1.00 94.12 94 ASP A CA 1
ATOM 738 C C . ASP A 1 94 ? -5.818 -7.669 -12.556 1.00 94.12 94 ASP A C 1
ATOM 740 O O . ASP A 1 94 ? -6.071 -8.875 -12.505 1.00 94.12 94 ASP A O 1
ATOM 744 N N . PHE A 1 95 ? -5.405 -6.988 -11.486 1.00 95.75 95 PHE A N 1
ATOM 745 C CA . PHE A 1 95 ? -5.238 -7.592 -10.161 1.00 95.75 95 PHE A CA 1
ATOM 746 C C . PHE A 1 95 ? -6.563 -7.860 -9.440 1.00 95.75 95 PHE A C 1
ATOM 748 O O . PHE A 1 95 ? -6.565 -8.423 -8.335 1.00 95.75 95 PHE A O 1
ATOM 755 N N . ARG A 1 96 ? -7.695 -7.495 -10.059 1.00 94.38 96 ARG A N 1
ATOM 756 C CA . ARG A 1 96 ? -9.049 -7.660 -9.527 1.00 94.38 96 ARG A CA 1
ATOM 757 C C . ARG A 1 96 ? -9.169 -7.026 -8.148 1.00 94.38 96 ARG A C 1
ATOM 759 O O . ARG A 1 96 ? -9.366 -7.724 -7.147 1.00 94.38 96 ARG A O 1
ATOM 766 N N . ILE A 1 97 ? -8.997 -5.707 -8.091 1.00 93.25 97 ILE A N 1
ATOM 767 C CA . ILE A 1 97 ? -9.179 -4.940 -6.859 1.00 93.25 97 ILE A CA 1
ATOM 768 C C . ILE A 1 97 ? -10.568 -5.234 -6.254 1.00 93.25 97 ILE A C 1
ATOM 770 O O . ILE A 1 97 ? -11.574 -5.132 -6.966 1.00 93.25 97 ILE A O 1
ATOM 774 N N . PRO A 1 98 ? -10.656 -5.628 -4.969 1.00 92.31 98 PRO A N 1
ATOM 775 C CA . PRO A 1 98 ? -11.915 -6.040 -4.350 1.00 92.31 98 PRO A CA 1
ATOM 776 C C . PRO A 1 98 ? -12.773 -4.816 -4.005 1.00 92.31 98 PRO A C 1
ATOM 778 O O . PRO A 1 98 ? -12.859 -4.412 -2.850 1.00 92.31 98 PRO A O 1
ATOM 781 N N . ARG A 1 99 ? -13.383 -4.181 -5.015 1.00 90.19 99 ARG A N 1
ATOM 782 C CA . ARG A 1 99 ? -14.112 -2.902 -4.893 1.00 90.19 99 ARG A CA 1
ATOM 783 C C . ARG A 1 99 ? -15.148 -2.891 -3.769 1.00 90.19 99 ARG A C 1
ATOM 785 O O . ARG A 1 99 ? -15.360 -1.856 -3.148 1.00 90.19 99 ARG A O 1
ATOM 792 N N . GLU A 1 100 ? -15.760 -4.030 -3.475 1.00 86.88 100 GLU A N 1
ATOM 793 C CA . GLU A 1 100 ? -16.780 -4.166 -2.442 1.00 86.88 100 GLU A CA 1
ATOM 794 C C . GLU A 1 100 ? -16.294 -3.802 -1.029 1.00 86.88 100 GLU A C 1
ATOM 796 O O . GLU A 1 100 ? -17.096 -3.327 -0.227 1.00 86.88 100 GLU A O 1
ATOM 801 N N . ILE A 1 101 ? -14.997 -3.956 -0.717 1.00 87.31 101 ILE A N 1
ATOM 802 C CA . ILE A 1 101 ? -14.472 -3.594 0.614 1.00 87.31 101 ILE A CA 1
ATOM 803 C C . ILE A 1 101 ? -14.450 -2.076 0.816 1.00 87.31 101 ILE A C 1
ATOM 805 O O . ILE A 1 101 ? -14.530 -1.602 1.947 1.00 87.31 101 ILE A O 1
ATOM 809 N N . PHE A 1 102 ? -14.363 -1.320 -0.281 1.00 82.19 102 PHE A N 1
ATOM 810 C CA . PHE A 1 102 ? -14.300 0.137 -0.260 1.00 82.19 102 PHE A CA 1
ATOM 811 C C . PHE A 1 102 ? -15.680 0.778 -0.077 1.00 82.19 102 PHE A C 1
ATOM 813 O O . PHE A 1 102 ? -15.765 1.945 0.277 1.00 82.19 102 PHE A O 1
ATOM 820 N N . ILE A 1 103 ? -16.762 0.010 -0.244 1.00 75.69 103 ILE A N 1
ATOM 821 C CA . ILE A 1 103 ? -18.158 0.462 -0.099 1.00 75.69 103 ILE A CA 1
ATOM 822 C C . ILE A 1 103 ? -18.732 -0.008 1.254 1.00 75.69 103 ILE A C 1
ATOM 824 O O . ILE A 1 103 ? -19.939 -0.196 1.420 1.00 75.69 103 ILE A O 1
ATOM 828 N N . THR A 1 104 ? -17.881 -0.265 2.255 1.00 68.50 104 THR A N 1
ATOM 829 C CA . THR A 1 104 ? -18.368 -0.723 3.562 1.00 68.50 104 THR A CA 1
ATOM 830 C C . THR A 1 104 ? -19.301 0.318 4.188 1.00 68.50 104 THR A C 1
ATOM 832 O O . THR A 1 104 ? -18.897 1.429 4.512 1.00 68.50 104 THR A O 1
ATOM 835 N N . ARG A 1 105 ? -20.567 -0.059 4.411 1.00 65.31 105 ARG A N 1
ATOM 836 C CA . ARG A 1 105 ? -21.533 0.773 5.157 1.00 65.31 105 ARG A CA 1
ATOM 837 C C . ARG A 1 105 ? -21.227 0.819 6.656 1.00 65.31 105 ARG A C 1
ATOM 839 O O . ARG A 1 105 ? -21.752 1.661 7.375 1.00 65.31 105 ARG A O 1
ATOM 846 N N . LYS A 1 106 ? -20.406 -0.115 7.145 1.00 72.94 106 LYS A N 1
ATOM 847 C CA . LYS A 1 106 ? -20.053 -0.233 8.561 1.00 72.94 106 LYS A CA 1
ATOM 848 C C . LYS A 1 106 ? -18.813 0.607 8.850 1.00 72.94 106 LYS A C 1
ATOM 850 O O . LYS A 1 106 ? -17.700 0.136 8.607 1.00 72.94 106 LYS A O 1
ATOM 855 N N . LYS A 1 107 ? -19.018 1.816 9.390 1.00 73.62 107 LYS A N 1
ATOM 856 C CA . LYS A 1 107 ? -17.939 2.732 9.806 1.00 73.62 107 LYS A CA 1
ATOM 857 C C . LYS A 1 107 ? -16.957 2.073 10.782 1.00 73.62 107 LYS A C 1
ATOM 859 O O . LYS A 1 107 ? -15.759 2.222 10.618 1.00 73.62 107 LYS A O 1
ATOM 864 N N . GLU A 1 108 ? -17.453 1.241 11.700 1.00 77.12 108 GLU A N 1
ATOM 865 C CA . GLU A 1 108 ? -16.655 0.478 12.683 1.00 77.12 108 GLU A CA 1
ATOM 866 C C . GLU A 1 108 ? -15.552 -0.411 12.072 1.00 77.12 108 GLU A C 1
ATOM 868 O O . GLU A 1 108 ? -14.538 -0.666 12.712 1.00 77.12 108 GLU A O 1
ATOM 873 N N . ASN A 1 109 ? -15.721 -0.873 10.829 1.00 83.19 109 ASN A N 1
ATOM 874 C CA . ASN A 1 109 ? -14.757 -1.756 10.165 1.00 83.19 109 ASN A CA 1
ATOM 875 C C . ASN A 1 109 ? -13.746 -0.991 9.302 1.00 83.19 109 ASN A C 1
ATOM 877 O O . ASN A 1 109 ? -12.715 -1.547 8.925 1.00 83.19 109 ASN A O 1
ATOM 881 N N . ALA A 1 110 ? -14.055 0.256 8.939 1.00 88.00 110 ALA A N 1
ATOM 882 C CA . ALA A 1 110 ? -13.255 1.029 8.002 1.00 88.00 110 ALA A CA 1
ATOM 883 C C . ALA A 1 110 ? -11.819 1.305 8.495 1.00 88.00 110 ALA A C 1
ATOM 885 O O . ALA A 1 110 ? -10.918 1.147 7.669 1.00 88.00 110 ALA A O 1
ATOM 886 N N . PRO A 1 111 ? -11.545 1.601 9.788 1.00 90.12 111 PRO A N 1
ATOM 887 C CA . PRO A 1 111 ? -10.176 1.822 10.251 1.00 90.12 111 PRO A CA 1
ATOM 888 C C . PRO A 1 111 ? -9.294 0.590 10.049 1.00 90.12 111 PRO A C 1
ATOM 890 O O . PRO A 1 111 ? -8.218 0.702 9.476 1.00 90.12 111 PRO A O 1
ATOM 893 N N . MET A 1 112 ? -9.787 -0.600 10.406 1.00 90.69 112 MET A N 1
ATOM 894 C CA . MET A 1 112 ? -9.035 -1.849 10.242 1.00 90.69 112 MET A CA 1
ATOM 895 C C . MET A 1 112 ? -8.768 -2.172 8.762 1.00 90.69 112 MET A C 1
ATOM 897 O O . MET A 1 112 ? -7.692 -2.640 8.409 1.00 90.69 112 MET A O 1
ATOM 901 N N . ILE A 1 113 ? -9.732 -1.902 7.872 1.00 92.12 113 ILE A N 1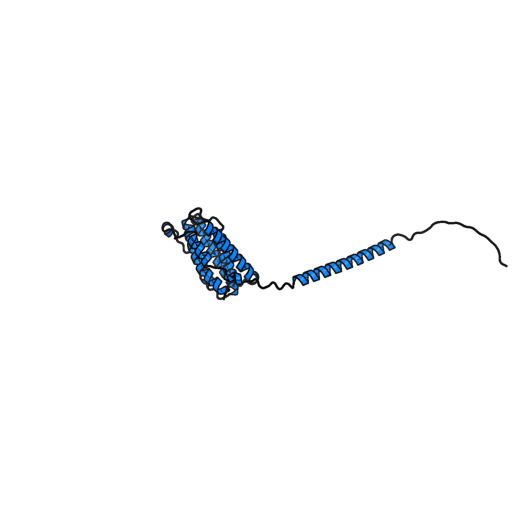
ATOM 902 C CA . ILE A 1 113 ? -9.558 -2.116 6.426 1.00 92.12 113 ILE A CA 1
ATOM 903 C C . ILE A 1 113 ? -8.533 -1.131 5.845 1.00 92.12 113 ILE A C 1
ATOM 905 O O . ILE A 1 113 ? -7.677 -1.534 5.060 1.00 92.12 113 ILE A O 1
ATOM 909 N N . ILE A 1 114 ? -8.604 0.150 6.221 1.00 92.62 114 ILE A N 1
ATOM 910 C CA . ILE A 1 114 ? -7.645 1.178 5.788 1.00 92.62 114 ILE A CA 1
ATOM 911 C C . ILE A 1 114 ? -6.246 0.846 6.304 1.00 92.62 114 ILE A C 1
ATOM 913 O O . ILE A 1 114 ? -5.290 0.934 5.535 1.00 92.62 114 ILE A O 1
ATOM 917 N N . HIS A 1 115 ? -6.135 0.440 7.571 1.00 93.81 115 HIS A N 1
ATOM 918 C CA . HIS A 1 115 ? -4.881 0.007 8.182 1.00 93.81 115 HIS A CA 1
ATOM 919 C C . HIS A 1 115 ? -4.251 -1.127 7.377 1.00 93.81 115 HIS A C 1
ATOM 921 O O . HIS A 1 115 ? -3.118 -0.999 6.919 1.00 93.81 115 HIS A O 1
ATOM 927 N N . GLU A 1 116 ? -5.027 -2.175 7.098 1.00 95.38 116 GLU A N 1
ATOM 928 C CA . GLU A 1 116 ? -4.565 -3.338 6.343 1.00 95.38 116 GLU A CA 1
ATOM 929 C C . GLU A 1 116 ? -4.094 -2.959 4.928 1.00 95.38 116 GLU A C 1
ATOM 931 O O . GLU A 1 116 ? -3.044 -3.423 4.478 1.00 95.38 116 GLU A O 1
ATOM 936 N N . LEU A 1 117 ? -4.844 -2.093 4.231 1.00 95.56 117 LEU A N 1
ATOM 937 C CA . LEU A 1 117 ? -4.481 -1.578 2.907 1.00 95.56 117 LEU A CA 1
ATOM 938 C C . LEU A 1 117 ? -3.160 -0.800 2.961 1.00 95.56 117 LEU A C 1
ATOM 940 O O . LEU A 1 117 ? -2.236 -1.117 2.215 1.00 95.56 117 LEU A O 1
ATOM 944 N N . LEU A 1 118 ? -3.056 0.198 3.843 1.00 95.44 118 LEU A N 1
ATOM 945 C CA . LEU A 1 118 ? -1.858 1.031 3.981 1.00 95.44 118 LEU A CA 1
ATOM 946 C C . LEU A 1 118 ? -0.632 0.198 4.358 1.00 95.44 118 LEU A C 1
ATOM 948 O O . LEU A 1 118 ? 0.440 0.403 3.790 1.00 95.44 118 LEU A O 1
ATOM 952 N N . HIS A 1 119 ? -0.796 -0.767 5.263 1.00 95.94 119 HIS A N 1
ATOM 953 C CA . HIS A 1 119 ? 0.281 -1.644 5.698 1.00 95.94 119 HIS A CA 1
ATOM 954 C C . HIS A 1 119 ? 0.823 -2.496 4.545 1.00 95.94 119 HIS A C 1
ATOM 956 O O . HIS A 1 119 ? 2.034 -2.545 4.332 1.00 95.94 119 HIS A O 1
ATOM 962 N N . HIS A 1 120 ? -0.051 -3.117 3.748 1.00 96.50 120 HIS A N 1
ATOM 963 C CA . HIS A 1 120 ? 0.387 -3.909 2.597 1.00 96.50 120 HIS A CA 1
ATOM 964 C C . HIS A 1 120 ? 1.042 -3.052 1.509 1.00 96.50 120 HIS A C 1
ATOM 966 O O . HIS A 1 120 ? 2.017 -3.486 0.895 1.00 96.50 120 HIS A O 1
ATOM 972 N N . ILE A 1 121 ? 0.557 -1.825 1.288 1.00 95.81 121 ILE A N 1
ATOM 973 C CA . ILE A 1 121 ? 1.214 -0.879 0.377 1.00 95.81 121 ILE A CA 1
ATOM 974 C C . ILE A 1 121 ? 2.608 -0.546 0.910 1.00 95.81 121 ILE A C 1
ATOM 976 O O . ILE A 1 121 ? 3.576 -0.639 0.164 1.00 95.81 121 ILE A O 1
ATOM 980 N N . PHE A 1 122 ? 2.743 -0.207 2.193 1.00 95.31 122 PHE A N 1
ATOM 981 C CA . PHE A 1 122 ? 4.045 0.078 2.792 1.00 95.31 122 PHE A CA 1
ATOM 982 C C . PHE A 1 122 ? 5.014 -1.091 2.590 1.00 95.31 122 PHE A C 1
ATOM 984 O O . PHE A 1 122 ? 6.083 -0.905 2.017 1.00 95.31 122 PHE A O 1
ATOM 991 N N . GLN A 1 123 ? 4.595 -2.313 2.928 1.00 94.25 123 GLN A N 1
ATOM 992 C CA . GLN A 1 123 ? 5.403 -3.517 2.725 1.00 94.25 123 GLN A CA 1
ATOM 993 C C . GLN A 1 123 ? 5.820 -3.730 1.266 1.00 94.25 123 GLN A C 1
ATOM 995 O O . GLN A 1 123 ? 6.972 -4.092 1.015 1.00 94.25 123 GLN A O 1
ATOM 1000 N N . LEU A 1 124 ? 4.906 -3.503 0.315 1.00 93.31 124 LEU A N 1
ATOM 1001 C CA . LEU A 1 124 ? 5.184 -3.612 -1.115 1.00 93.31 124 LEU A CA 1
ATOM 1002 C C . LEU A 1 124 ? 6.303 -2.651 -1.527 1.00 93.31 124 LEU A C 1
ATOM 1004 O O . LEU A 1 124 ? 7.236 -3.056 -2.207 1.00 93.31 124 LEU A O 1
ATOM 1008 N N . PHE A 1 125 ? 6.241 -1.396 -1.082 1.00 91.56 125 PHE A N 1
ATOM 1009 C CA . PHE A 1 125 ? 7.244 -0.389 -1.428 1.00 91.56 125 PHE A CA 1
ATOM 1010 C C . PHE A 1 125 ? 8.519 -0.469 -0.584 1.00 91.56 125 PHE A C 1
ATOM 1012 O O . PHE A 1 125 ? 9.486 0.201 -0.921 1.00 91.56 125 PHE A O 1
ATOM 1019 N N . SER A 1 126 ? 8.571 -1.260 0.486 1.00 89.50 126 SER A N 1
ATOM 1020 C CA . SER A 1 126 ? 9.776 -1.420 1.315 1.00 89.50 126 SER A CA 1
ATOM 1021 C C . SER A 1 126 ? 10.726 -2.523 0.835 1.00 89.50 126 SER A C 1
ATOM 1023 O O . SER A 1 126 ? 11.812 -2.657 1.396 1.00 89.50 126 SER A O 1
ATOM 1025 N N . LYS A 1 127 ? 10.347 -3.339 -0.159 1.00 82.75 127 LYS A N 1
ATOM 1026 C CA . LYS A 1 127 ? 11.130 -4.512 -0.587 1.00 82.75 127 LYS A CA 1
ATOM 1027 C C . LYS A 1 127 ? 11.318 -4.554 -2.101 1.00 82.75 127 LYS A C 1
ATOM 1029 O O . LYS A 1 127 ? 10.355 -4.411 -2.844 1.00 82.75 127 LYS A O 1
ATOM 1034 N N . ASN A 1 128 ? 12.546 -4.840 -2.544 1.00 74.25 128 ASN A N 1
ATOM 1035 C CA . ASN A 1 128 ? 12.885 -5.167 -3.940 1.00 74.25 128 ASN A CA 1
ATOM 1036 C C . ASN A 1 128 ? 12.406 -4.134 -4.978 1.00 74.25 128 ASN A C 1
ATOM 1038 O O . ASN A 1 128 ? 11.991 -4.499 -6.079 1.00 74.25 128 ASN A O 1
ATOM 1042 N N . LEU A 1 129 ? 12.454 -2.846 -4.617 1.00 80.88 129 LEU A N 1
ATOM 1043 C CA . LEU A 1 129 ? 12.120 -1.743 -5.517 1.00 80.88 129 LEU A CA 1
ATOM 1044 C C . LEU A 1 129 ? 12.959 -1.805 -6.803 1.00 80.88 129 LEU A C 1
ATOM 1046 O O . LEU A 1 129 ? 14.113 -2.244 -6.758 1.00 80.88 129 LEU A O 1
ATOM 1050 N N . PRO A 1 130 ? 12.413 -1.351 -7.945 1.00 71.44 130 PRO A N 1
ATOM 1051 C CA . PRO A 1 130 ? 13.136 -1.412 -9.203 1.00 71.44 130 PRO A CA 1
ATOM 1052 C C . PRO A 1 130 ? 14.401 -0.559 -9.097 1.00 71.44 130 PRO A C 1
ATOM 1054 O O . PRO A 1 130 ? 14.329 0.636 -8.808 1.00 71.44 130 PRO A O 1
ATOM 1057 N N . GLN A 1 131 ? 15.559 -1.153 -9.385 1.00 66.12 131 GLN A N 1
ATOM 1058 C CA . GLN A 1 131 ? 16.746 -0.365 -9.699 1.00 66.12 131 GLN A CA 1
ATOM 1059 C C . GLN A 1 131 ? 16.492 0.325 -11.045 1.00 66.12 131 GLN A C 1
ATOM 1061 O O . GLN A 1 131 ? 16.237 -0.345 -12.046 1.00 66.12 131 GLN A O 1
ATOM 1066 N N . GLY A 1 132 ? 16.494 1.658 -11.083 1.00 69.81 132 GLY A N 1
ATOM 1067 C CA . GLY A 1 132 ? 16.308 2.391 -12.335 1.00 69.81 132 GLY A CA 1
ATOM 1068 C C . GLY A 1 132 ? 15.520 3.697 -12.198 1.00 69.81 132 GLY A C 1
ATOM 1069 O O . GLY A 1 132 ? 15.779 4.464 -11.277 1.00 69.81 132 GLY A O 1
ATOM 1070 N N . PRO A 1 133 ? 14.595 4.001 -13.133 1.00 71.44 133 PRO A N 1
ATOM 1071 C CA . PRO A 1 133 ? 14.183 5.371 -13.461 1.00 71.44 133 PRO A CA 1
ATOM 1072 C C . PRO A 1 133 ? 13.214 6.012 -12.464 1.00 71.44 133 PRO A C 1
ATOM 1074 O O . PRO A 1 133 ? 12.706 7.101 -12.733 1.00 71.44 133 PRO A O 1
ATOM 1077 N N . TRP A 1 134 ? 12.902 5.348 -11.349 1.00 91.19 134 TRP A N 1
ATOM 1078 C CA . TRP A 1 134 ? 12.027 5.946 -10.354 1.00 91.19 134 TRP A CA 1
ATOM 1079 C C . TRP A 1 134 ? 12.766 6.991 -9.529 1.00 91.19 134 TRP A C 1
ATOM 1081 O O . TRP A 1 134 ? 13.895 6.774 -9.104 1.00 91.19 134 TRP A O 1
ATOM 1091 N N . ASN A 1 135 ? 12.115 8.124 -9.267 1.00 91.06 135 ASN A N 1
ATOM 1092 C CA . ASN A 1 135 ? 12.698 9.181 -8.451 1.00 91.06 135 ASN A CA 1
ATOM 1093 C C . ASN A 1 135 ? 12.808 8.721 -6.979 1.00 91.06 135 ASN A C 1
ATOM 1095 O O . ASN A 1 135 ? 11.769 8.582 -6.321 1.00 91.06 135 ASN A O 1
ATOM 1099 N N . PRO A 1 136 ? 14.027 8.546 -6.432 1.00 89.56 136 PRO A N 1
ATOM 1100 C CA . PRO A 1 136 ? 14.222 7.986 -5.095 1.00 89.56 136 PRO A CA 1
ATOM 1101 C C . PRO A 1 136 ? 13.653 8.886 -3.992 1.00 89.56 136 PRO A C 1
ATOM 1103 O O . PRO A 1 136 ? 13.039 8.387 -3.055 1.00 89.56 136 PRO A O 1
ATOM 1106 N N . SER A 1 137 ? 13.735 10.213 -4.145 1.00 91.12 137 SER A N 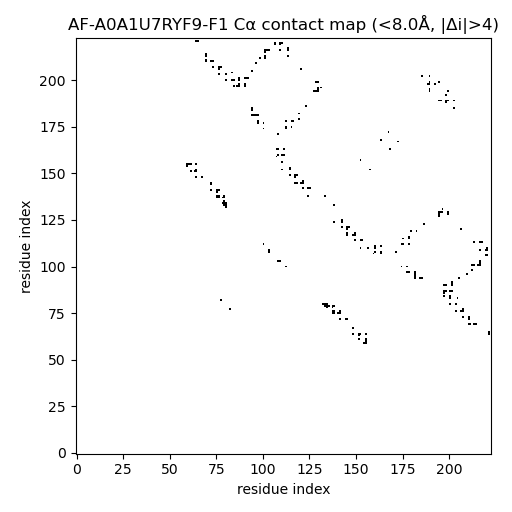1
ATOM 1107 C CA . SER A 1 137 ? 13.140 11.154 -3.185 1.00 91.12 137 SER A CA 1
ATOM 1108 C C . SER A 1 137 ? 11.612 11.044 -3.143 1.00 91.12 137 SER A C 1
ATOM 1110 O O . SER A 1 137 ? 11.001 11.206 -2.087 1.00 91.12 137 SER A O 1
ATOM 1112 N N . CYS A 1 138 ? 10.964 10.752 -4.277 1.00 92.75 138 CYS A N 1
ATOM 1113 C CA . CYS A 1 138 ? 9.517 10.527 -4.298 1.00 92.75 138 CYS A CA 1
ATOM 1114 C C . CYS A 1 138 ? 9.135 9.221 -3.594 1.00 92.75 138 CYS A C 1
ATOM 1116 O O . CYS A 1 138 ? 8.122 9.196 -2.900 1.00 92.75 138 CYS A O 1
ATOM 1118 N N . ILE A 1 139 ? 9.936 8.163 -3.757 1.00 91.88 139 ILE A N 1
ATOM 1119 C CA . ILE A 1 139 ? 9.739 6.886 -3.060 1.00 91.88 139 ILE A CA 1
ATOM 1120 C C . ILE A 1 139 ? 9.874 7.086 -1.551 1.00 91.88 139 ILE A C 1
ATOM 1122 O O . ILE A 1 139 ? 8.970 6.710 -0.812 1.00 91.88 139 ILE A O 1
ATOM 1126 N N . GLU A 1 140 ? 10.951 7.726 -1.102 1.00 92.06 140 GLU A N 1
ATOM 1127 C CA . GLU A 1 140 ? 11.213 7.969 0.319 1.00 92.06 140 GLU A CA 1
ATOM 1128 C C . GLU A 1 140 ? 10.083 8.787 0.961 1.00 92.06 140 GLU A C 1
ATOM 1130 O O . GLU A 1 140 ? 9.495 8.387 1.965 1.00 92.06 140 GLU A O 1
ATOM 1135 N N . LYS A 1 1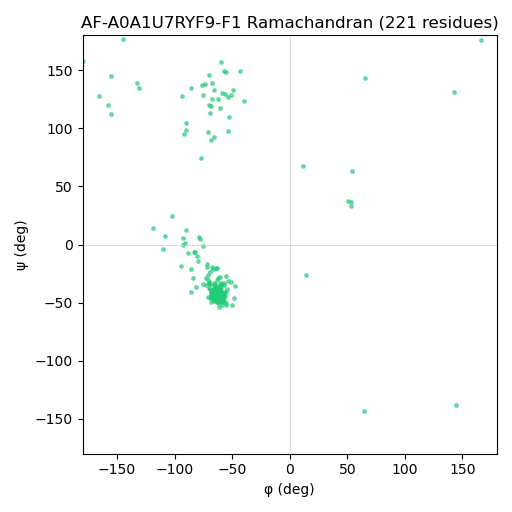41 ? 9.689 9.904 0.334 1.00 93.88 141 LYS A N 1
ATOM 1136 C CA . LYS A 1 141 ? 8.554 10.718 0.801 1.00 93.88 141 LYS A CA 1
ATOM 1137 C C . LYS A 1 141 ? 7.252 9.926 0.838 1.00 93.88 141 LYS A C 1
ATOM 1139 O O . LYS A 1 141 ? 6.421 10.161 1.713 1.00 93.88 141 LYS A O 1
ATOM 1144 N N . PHE A 1 142 ? 7.061 9.007 -0.104 1.00 93.94 142 PHE A N 1
ATOM 1145 C CA . PHE A 1 142 ? 5.875 8.163 -0.160 1.00 93.94 142 PHE A CA 1
ATOM 1146 C C . PHE A 1 142 ? 5.863 7.124 0.963 1.00 93.94 142 PHE A C 1
ATOM 1148 O O . PHE A 1 142 ? 4.853 6.998 1.650 1.00 93.94 142 PHE A O 1
ATOM 1155 N N . GLN A 1 143 ? 6.985 6.447 1.211 1.00 93.44 143 GLN A N 1
ATOM 1156 C CA . GLN A 1 143 ? 7.152 5.512 2.326 1.00 93.44 143 GLN A CA 1
ATOM 1157 C C . GLN A 1 143 ? 6.974 6.212 3.680 1.00 93.44 143 GLN A C 1
ATOM 1159 O O . GLN A 1 143 ? 6.213 5.733 4.519 1.00 93.44 143 GLN A O 1
ATOM 1164 N N . ASN A 1 144 ? 7.592 7.382 3.868 1.00 93.50 144 ASN A N 1
ATOM 1165 C CA . ASN A 1 144 ? 7.439 8.187 5.083 1.00 93.50 144 ASN A CA 1
ATOM 1166 C C . ASN A 1 144 ? 5.990 8.660 5.265 1.00 93.50 144 ASN A C 1
ATOM 1168 O O . ASN A 1 144 ? 5.451 8.615 6.369 1.00 93.50 144 ASN A O 1
ATOM 1172 N N . GLY A 1 145 ? 5.335 9.068 4.174 1.00 92.94 145 GLY A N 1
ATOM 1173 C CA . GLY A 1 145 ? 3.921 9.429 4.174 1.00 92.94 145 GLY A CA 1
ATOM 1174 C C . GLY A 1 145 ? 3.021 8.264 4.586 1.00 92.94 145 GLY A C 1
ATOM 1175 O O . GLY A 1 145 ? 2.157 8.446 5.437 1.00 92.94 145 GLY A O 1
ATOM 1176 N N . LEU A 1 146 ? 3.246 7.067 4.036 1.00 94.06 146 LEU A N 1
ATOM 1177 C CA . LEU A 1 146 ? 2.530 5.843 4.409 1.00 94.06 146 LEU A CA 1
ATOM 1178 C C . LEU A 1 146 ? 2.715 5.497 5.885 1.00 94.06 146 LEU A C 1
ATOM 1180 O O . LEU A 1 146 ? 1.735 5.253 6.583 1.00 94.06 146 LEU A O 1
ATOM 1184 N N . HIS A 1 147 ? 3.959 5.508 6.363 1.00 93.88 147 HIS A N 1
ATOM 1185 C CA . HIS A 1 147 ? 4.271 5.234 7.761 1.00 93.88 147 HIS A CA 1
ATOM 1186 C C . HIS A 1 147 ? 3.547 6.215 8.691 1.00 93.88 147 HIS A C 1
ATOM 1188 O O . HIS A 1 147 ? 2.848 5.801 9.613 1.00 93.88 147 HIS A O 1
ATOM 1194 N N . TRP A 1 148 ? 3.612 7.512 8.381 1.00 92.44 148 TRP A N 1
ATOM 1195 C CA . TRP A 1 148 ? 2.906 8.540 9.138 1.00 92.44 148 TRP A CA 1
ATOM 1196 C C . TRP A 1 148 ? 1.380 8.346 9.116 1.00 92.44 148 TRP A C 1
ATOM 1198 O O . TRP A 1 148 ? 0.734 8.492 10.154 1.00 92.44 148 TRP A O 1
ATOM 1208 N N . GLN A 1 149 ? 0.796 7.988 7.964 1.00 92.06 149 GLN A N 1
ATOM 1209 C CA . GLN A 1 149 ? -0.642 7.711 7.827 1.00 92.06 149 GLN A CA 1
ATOM 1210 C C . GLN A 1 149 ? -1.078 6.526 8.698 1.00 92.06 149 GLN A C 1
ATOM 1212 O O . GLN A 1 149 ? -2.105 6.620 9.370 1.00 92.06 149 GLN A O 1
ATOM 1217 N N . ILE A 1 150 ? -0.292 5.443 8.715 1.00 93.44 150 ILE A N 1
ATOM 1218 C CA . ILE A 1 150 ? -0.534 4.270 9.567 1.00 93.44 150 ILE A CA 1
ATOM 1219 C C . ILE A 1 150 ? -0.486 4.676 11.041 1.00 93.44 150 ILE A C 1
ATOM 1221 O O . ILE A 1 150 ? -1.441 4.411 11.767 1.00 93.44 150 ILE A O 1
ATOM 1225 N N . GLU A 1 151 ? 0.554 5.399 11.469 1.00 92.50 151 GLU A N 1
ATOM 1226 C CA . GLU A 1 151 ? 0.655 5.846 12.860 1.00 92.50 151 GLU A CA 1
ATOM 1227 C C . GLU A 1 151 ? -0.523 6.727 13.289 1.00 92.50 151 GLU A C 1
ATOM 1229 O O . GLU A 1 151 ? -0.997 6.614 14.417 1.00 92.50 151 GLU A O 1
ATOM 1234 N N . GLN A 1 152 ? -0.983 7.646 12.429 1.00 90.56 152 GLN A N 1
ATOM 1235 C CA . GLN A 1 152 ? -2.128 8.496 12.772 1.00 90.56 152 GLN A CA 1
ATOM 1236 C C . GLN A 1 152 ? -3.403 7.671 12.927 1.00 90.56 152 GLN A C 1
ATOM 1238 O O . GLN A 1 152 ? -4.188 7.919 13.840 1.00 90.56 152 GLN A O 1
ATOM 1243 N N . LEU A 1 153 ? -3.596 6.678 12.061 1.00 91.06 153 LEU A N 1
ATOM 1244 C CA . LEU A 1 153 ? -4.748 5.794 12.124 1.00 91.06 153 LEU A CA 1
ATOM 1245 C C . LEU A 1 153 ? -4.730 4.928 13.391 1.00 91.06 153 LEU A C 1
ATOM 1247 O O . LEU A 1 153 ? -5.760 4.791 14.043 1.00 91.06 153 LEU A O 1
ATOM 1251 N N . GLU A 1 154 ? -3.566 4.401 13.775 1.00 91.50 154 GLU A N 1
ATOM 1252 C CA . GLU A 1 154 ? -3.378 3.635 15.014 1.00 91.50 154 GLU A CA 1
ATOM 1253 C C . GLU A 1 154 ? -3.569 4.491 16.265 1.00 91.50 154 GLU A C 1
ATOM 1255 O O . GLU A 1 154 ? -4.247 4.066 17.200 1.00 91.50 154 GLU A O 1
ATOM 1260 N N . LYS A 1 155 ? -3.035 5.717 16.274 1.00 89.81 155 LYS A N 1
ATOM 1261 C CA . LYS A 1 155 ? -3.233 6.670 17.375 1.00 89.81 155 LYS A CA 1
ATOM 1262 C C . LYS A 1 155 ? -4.710 7.008 17.564 1.00 89.81 155 LYS A C 1
ATOM 1264 O O . LYS A 1 155 ? -5.149 7.125 18.700 1.00 89.81 155 LYS A O 1
ATOM 1269 N N . CYS A 1 156 ? -5.464 7.140 16.475 1.00 89.00 156 CYS A N 1
ATOM 1270 C CA . CYS A 1 156 ? -6.866 7.547 16.524 1.00 89.00 156 CYS A CA 1
ATOM 1271 C C . CYS A 1 156 ? -7.862 6.420 16.754 1.00 89.00 156 CYS A C 1
ATOM 1273 O O . CYS A 1 156 ? -8.814 6.614 17.497 1.00 89.00 156 CYS A O 1
ATOM 1275 N N . PHE A 1 157 ? -7.652 5.269 16.117 1.00 88.44 157 PHE A N 1
ATOM 1276 C CA . PHE A 1 157 ? -8.613 4.165 16.119 1.00 88.44 157 PHE A CA 1
ATOM 1277 C C . PHE A 1 157 ? -8.058 2.887 16.751 1.00 88.44 157 PHE A C 1
ATOM 1279 O O . PHE A 1 157 ? -8.602 1.800 16.552 1.00 88.44 157 PHE A O 1
ATOM 1286 N N . GLY A 1 158 ? -6.936 2.969 17.471 1.00 88.31 158 GLY A N 1
ATOM 1287 C CA . GLY A 1 158 ? -6.277 1.803 18.060 1.00 88.31 158 GLY A CA 1
ATOM 1288 C C . GLY A 1 158 ? -7.198 1.008 18.985 1.00 88.31 158 GLY A C 1
ATOM 1289 O O . GLY A 1 158 ? -7.221 -0.221 18.917 1.00 88.31 158 GLY A O 1
ATOM 1290 N N . GLY A 1 159 ? -8.011 1.693 19.796 1.00 85.81 159 GLY A N 1
ATOM 1291 C CA . GLY A 1 159 ? -8.986 1.052 20.681 1.00 85.81 159 GLY A CA 1
ATOM 1292 C C . GLY A 1 159 ? -10.091 0.325 19.909 1.00 85.81 159 GLY A C 1
ATOM 1293 O O . GLY A 1 159 ? -10.378 -0.843 20.177 1.00 85.81 159 GLY A O 1
ATOM 1294 N N . GLU A 1 160 ? -10.674 0.978 18.904 1.00 85.38 160 GLU A N 1
ATOM 1295 C CA . GLU A 1 160 ? -11.718 0.419 18.045 1.00 85.38 160 GLU A CA 1
ATOM 1296 C C . GLU A 1 160 ? -11.204 -0.773 17.239 1.00 85.38 160 GLU A C 1
ATOM 1298 O O . GLU A 1 160 ? -11.880 -1.797 17.157 1.00 85.38 160 GLU A O 1
ATOM 1303 N N . MET A 1 161 ? -9.992 -0.680 16.689 1.00 87.44 161 MET A N 1
ATOM 1304 C CA . MET A 1 161 ? -9.357 -1.770 15.946 1.00 87.44 161 MET A CA 1
ATOM 1305 C C . MET A 1 161 ? -9.058 -2.972 16.849 1.00 87.44 161 MET A C 1
ATOM 1307 O O . MET A 1 161 ? -9.309 -4.116 16.457 1.00 87.44 161 MET A O 1
ATOM 1311 N N . GLN A 1 162 ? -8.599 -2.742 18.084 1.00 85.12 162 GLN A N 1
ATOM 1312 C CA . GLN A 1 162 ? -8.420 -3.812 19.071 1.00 85.12 162 GLN A CA 1
ATOM 1313 C C . GLN A 1 162 ? -9.753 -4.481 19.424 1.00 85.12 162 GLN A C 1
ATOM 1315 O O . GLN A 1 162 ? -9.840 -5.710 19.461 1.00 85.12 162 GLN A O 1
ATOM 1320 N N . GLN A 1 163 ? -10.813 -3.699 19.629 1.00 82.44 163 GLN A N 1
ATOM 1321 C CA . GLN A 1 163 ? -12.138 -4.232 19.940 1.00 82.44 163 GLN A CA 1
ATOM 1322 C C . GLN A 1 163 ? -12.750 -4.996 18.755 1.00 82.44 163 GLN A C 1
ATOM 1324 O O . GLN A 1 163 ? -13.340 -6.065 18.936 1.00 82.44 163 GLN A O 1
ATOM 1329 N N . ALA A 1 164 ? -12.580 -4.487 17.534 1.00 80.31 164 ALA A N 1
ATOM 1330 C CA . ALA A 1 164 ? -13.006 -5.152 16.307 1.00 80.31 164 ALA A CA 1
ATOM 1331 C C . ALA A 1 164 ? -12.263 -6.480 16.095 1.00 80.31 164 ALA A C 1
ATOM 1333 O O . ALA A 1 164 ? -12.871 -7.460 15.666 1.00 80.31 164 ALA A O 1
ATOM 1334 N N . THR A 1 165 ? -10.980 -6.528 16.464 1.00 79.50 165 THR A N 1
ATOM 1335 C CA . THR A 1 165 ? -10.158 -7.743 16.426 1.00 79.50 165 THR A CA 1
ATOM 1336 C C . THR A 1 165 ? -10.630 -8.781 17.447 1.00 79.50 165 THR A C 1
ATOM 1338 O O . THR A 1 165 ? -10.745 -9.955 17.114 1.00 79.50 165 THR A O 1
ATOM 1341 N N . ARG A 1 166 ? -10.979 -8.373 18.673 1.00 78.75 166 ARG A N 1
ATOM 1342 C CA . ARG A 1 166 ? -11.486 -9.302 19.705 1.00 78.75 166 ARG A CA 1
ATOM 1343 C C . ARG A 1 166 ? -12.823 -9.938 19.329 1.00 78.75 166 ARG A C 1
ATOM 1345 O O . ARG A 1 166 ? -13.022 -11.124 19.555 1.00 78.75 166 ARG A O 1
ATOM 1352 N N . ASN A 1 167 ? -13.722 -9.155 18.738 1.00 74.62 167 ASN A N 1
ATOM 1353 C CA . ASN A 1 167 ? -15.073 -9.611 18.395 1.00 74.62 167 ASN A CA 1
ATOM 1354 C C . ASN A 1 167 ? -15.192 -10.165 16.973 1.00 74.62 167 ASN A C 1
ATOM 1356 O O . ASN A 1 167 ? -16.301 -10.501 16.559 1.00 74.62 167 ASN A O 1
ATOM 1360 N N . TRP A 1 168 ? -14.079 -10.166 16.229 1.00 73.12 168 TRP A N 1
ATOM 1361 C CA . TRP A 1 168 ? -13.876 -10.623 14.856 1.00 73.12 168 TRP A CA 1
ATOM 1362 C C . TRP A 1 168 ? -15.172 -10.925 14.086 1.00 73.12 168 TRP A C 1
ATOM 1364 O O . TRP A 1 168 ? -15.496 -12.073 13.774 1.00 73.12 168 TRP A O 1
ATOM 1374 N N . LYS A 1 169 ? -15.961 -9.879 13.791 1.00 73.50 169 LYS A N 1
ATOM 1375 C CA . LYS A 1 169 ? -17.242 -10.051 13.091 1.00 73.50 169 LYS A CA 1
ATOM 1376 C C . LYS A 1 169 ? -16.953 -10.725 11.747 1.00 73.50 169 LYS A C 1
ATOM 1378 O O . LYS A 1 169 ? -16.116 -10.228 10.995 1.00 73.50 169 LYS A O 1
ATOM 1383 N N . ASN A 1 170 ? -17.674 -11.796 11.402 1.00 71.25 170 ASN A N 1
ATOM 1384 C CA . ASN A 1 170 ? -17.421 -12.594 10.187 1.00 71.25 170 ASN A CA 1
ATOM 1385 C C . ASN A 1 170 ? -17.235 -11.749 8.907 1.00 71.25 170 ASN A C 1
ATOM 1387 O O . ASN A 1 170 ? -16.397 -12.070 8.069 1.00 71.25 170 ASN A O 1
ATOM 1391 N N . GLY A 1 171 ? -17.958 -10.631 8.769 1.00 81.00 171 GLY A N 1
ATOM 1392 C CA . GLY A 1 171 ? -17.798 -9.715 7.632 1.00 81.00 171 GLY A CA 1
ATOM 1393 C C . GLY A 1 171 ? -16.469 -8.942 7.599 1.00 81.00 171 GLY A C 1
ATOM 1394 O O . GLY A 1 171 ? -15.934 -8.708 6.519 1.00 81.00 171 GLY A O 1
ATOM 1395 N N . LEU A 1 172 ? -15.905 -8.568 8.754 1.00 86.81 172 LEU A N 1
ATOM 1396 C CA . LEU A 1 172 ? -14.595 -7.910 8.827 1.00 86.81 172 LEU A CA 1
ATOM 1397 C C . LEU A 1 172 ? -13.481 -8.885 8.430 1.00 86.81 172 LEU A C 1
ATOM 1399 O O . LEU A 1 172 ? -12.654 -8.533 7.592 1.00 86.81 172 LEU A O 1
ATOM 1403 N N . LEU A 1 173 ? -13.520 -10.126 8.938 1.00 89.19 173 LEU A N 1
ATOM 1404 C CA . LEU A 1 173 ? -12.579 -11.186 8.547 1.00 89.19 173 LEU A CA 1
ATOM 1405 C C . LEU A 1 173 ? -12.482 -11.318 7.032 1.00 89.19 173 LEU A C 1
ATOM 1407 O O . LEU A 1 173 ? -11.399 -11.321 6.454 1.00 89.19 173 LEU A O 1
ATOM 1411 N N . GLN A 1 174 ? -13.645 -11.456 6.395 1.00 89.50 174 GLN A N 1
ATOM 1412 C CA . GLN A 1 174 ? -13.738 -11.693 4.965 1.00 89.50 174 GLN A CA 1
ATOM 1413 C C . GLN A 1 174 ? -13.146 -10.524 4.180 1.00 89.50 174 GLN A C 1
ATOM 1415 O O . GLN A 1 174 ? -12.424 -10.753 3.212 1.00 89.50 174 GLN A O 1
ATOM 1420 N N . ASN A 1 175 ? -13.385 -9.286 4.618 1.00 90.69 175 ASN A N 1
ATOM 1421 C CA . ASN A 1 175 ? -12.799 -8.105 3.990 1.00 90.69 175 ASN A CA 1
ATOM 1422 C C . ASN A 1 175 ? -11.272 -8.079 4.132 1.00 90.69 175 ASN A C 1
ATOM 1424 O O . ASN A 1 175 ? -10.583 -7.873 3.136 1.00 90.69 175 ASN A O 1
ATOM 1428 N N . ILE A 1 176 ? -10.735 -8.373 5.320 1.00 92.38 176 ILE A N 1
ATOM 1429 C CA . ILE A 1 176 ? -9.283 -8.455 5.544 1.00 92.38 176 ILE A CA 1
ATOM 1430 C C . ILE A 1 176 ? -8.654 -9.553 4.676 1.00 92.38 176 ILE A C 1
ATOM 1432 O O . ILE A 1 176 ? -7.651 -9.323 4.003 1.00 92.38 176 ILE A O 1
ATOM 1436 N N . LEU A 1 177 ? -9.275 -10.732 4.588 1.00 93.75 177 LEU A N 1
ATOM 1437 C CA . LEU A 1 177 ? -8.797 -11.806 3.712 1.00 93.75 177 LEU A CA 1
ATOM 1438 C C . LEU A 1 177 ? -8.820 -11.410 2.229 1.00 93.75 177 LEU A C 1
ATOM 1440 O O . LEU A 1 177 ? -7.925 -11.804 1.480 1.00 93.75 177 LEU A O 1
ATOM 1444 N N . LYS A 1 178 ? -9.816 -10.634 1.787 1.00 94.94 178 LYS A N 1
ATOM 1445 C CA . LYS A 1 178 ? -9.864 -10.103 0.416 1.00 94.94 178 LYS A CA 1
ATOM 1446 C C . LYS A 1 178 ? -8.717 -9.130 0.147 1.00 94.94 178 LYS A C 1
ATOM 1448 O O . LYS A 1 178 ? -8.106 -9.235 -0.916 1.00 94.94 178 LYS A O 1
ATOM 1453 N N . VAL A 1 179 ? -8.391 -8.250 1.100 1.00 95.62 179 VAL A N 1
ATOM 1454 C CA . VAL A 1 179 ? -7.221 -7.354 1.014 1.00 95.62 179 VAL A CA 1
ATOM 1455 C C . VAL A 1 179 ? -5.937 -8.168 0.878 1.00 95.62 179 VAL A C 1
ATOM 1457 O O . VAL A 1 179 ? -5.194 -7.976 -0.083 1.00 95.62 179 VAL A O 1
ATOM 1460 N N . LYS A 1 180 ? -5.717 -9.140 1.770 1.00 96.31 180 LYS A N 1
ATOM 1461 C CA . LYS A 1 180 ? -4.528 -10.005 1.732 1.00 96.31 180 LYS A CA 1
ATOM 1462 C C . LYS A 1 180 ? -4.394 -10.731 0.397 1.00 96.31 180 LYS A C 1
ATOM 1464 O O . LYS A 1 180 ? -3.343 -10.668 -0.231 1.00 96.31 180 LYS A O 1
ATOM 1469 N N . LYS A 1 181 ? -5.471 -11.361 -0.086 1.00 97.44 181 LYS A N 1
ATOM 1470 C CA . LYS A 1 181 ? -5.482 -12.048 -1.391 1.00 97.44 181 LYS A CA 1
ATOM 1471 C C . LYS A 1 181 ? -5.170 -11.103 -2.551 1.00 97.44 181 LYS A C 1
ATOM 1473 O O . LYS A 1 181 ? -4.508 -11.505 -3.502 1.00 97.44 181 LYS A O 1
ATOM 1478 N N . TYR A 1 182 ? -5.651 -9.865 -2.494 1.00 97.75 182 TYR A N 1
ATOM 1479 C CA . TYR A 1 182 ? -5.366 -8.856 -3.509 1.00 97.75 182 TYR A CA 1
ATOM 1480 C C . TYR A 1 182 ? -3.873 -8.496 -3.558 1.00 97.75 182 TYR A C 1
ATOM 1482 O O . TYR A 1 182 ? -3.274 -8.574 -4.629 1.00 97.75 182 TYR A O 1
ATOM 1490 N N . PHE A 1 183 ? -3.240 -8.215 -2.417 1.00 97.06 183 PHE A N 1
ATOM 1491 C CA . PHE A 1 183 ? -1.800 -7.933 -2.385 1.00 97.06 183 PHE A CA 1
ATOM 1492 C C . PHE A 1 183 ? -0.935 -9.158 -2.672 1.00 97.06 183 PHE A C 1
ATOM 1494 O O . PHE A 1 183 ? 0.087 -9.026 -3.338 1.00 97.06 183 PHE A O 1
ATOM 1501 N N . GLN A 1 184 ? -1.373 -10.356 -2.280 1.00 97.00 184 GLN A N 1
ATOM 1502 C CA . GLN A 1 184 ? -0.715 -11.603 -2.671 1.00 97.00 184 GLN A CA 1
ATOM 1503 C C . GLN A 1 184 ? -0.642 -11.757 -4.194 1.00 97.00 184 GLN A C 1
ATOM 1505 O O . GLN A 1 184 ? 0.412 -12.126 -4.704 1.00 97.00 184 GLN A O 1
ATOM 1510 N N . ARG A 1 185 ? -1.711 -11.423 -4.937 1.00 97.81 185 ARG A N 1
ATOM 1511 C CA . ARG A 1 185 ? -1.684 -11.439 -6.414 1.00 97.81 185 ARG A CA 1
ATOM 1512 C C . ARG A 1 185 ? -0.660 -10.456 -6.983 1.00 97.81 185 ARG A C 1
ATOM 1514 O O . ARG A 1 185 ? 0.036 -10.799 -7.931 1.00 97.81 185 ARG A O 1
ATOM 1521 N N . ILE A 1 186 ? -0.545 -9.265 -6.396 1.00 97.12 186 ILE A N 1
ATOM 1522 C CA . ILE A 1 186 ? 0.437 -8.255 -6.821 1.00 97.12 186 ILE A CA 1
ATOM 1523 C C . ILE A 1 186 ? 1.865 -8.737 -6.551 1.00 97.12 186 ILE A C 1
ATOM 1525 O O . ILE A 1 186 ? 2.709 -8.688 -7.443 1.00 97.12 186 ILE A O 1
ATOM 1529 N N . SER A 1 187 ? 2.141 -9.234 -5.344 1.00 95.50 187 SER A N 1
ATOM 1530 C CA . SER A 1 187 ? 3.460 -9.765 -4.987 1.00 95.50 187 SER A CA 1
ATOM 1531 C C . SER A 1 187 ? 3.843 -10.969 -5.844 1.00 95.50 187 SER A C 1
ATOM 1533 O O . SER A 1 187 ? 4.989 -11.061 -6.277 1.00 95.50 187 SER A O 1
ATOM 1535 N N . HIS A 1 188 ? 2.892 -11.865 -6.121 1.00 96.31 188 HIS A N 1
ATOM 1536 C CA . HIS A 1 188 ? 3.108 -13.009 -6.998 1.00 96.31 188 HIS A CA 1
ATOM 1537 C C . HIS A 1 188 ? 3.457 -12.566 -8.421 1.00 96.31 188 HIS A C 1
ATOM 1539 O O . HIS A 1 188 ? 4.488 -12.979 -8.935 1.00 96.31 188 HIS A O 1
ATOM 1545 N N . PHE A 1 189 ? 2.683 -11.648 -9.003 1.00 96.38 189 PHE A N 1
ATOM 1546 C CA . PHE A 1 189 ? 2.968 -11.076 -10.321 1.00 96.38 189 PHE A CA 1
ATOM 1547 C C . PHE A 1 189 ? 4.356 -10.428 -10.402 1.00 96.38 189 PHE A C 1
ATOM 1549 O O . PHE A 1 189 ? 5.083 -10.647 -11.369 1.00 96.38 189 PHE A O 1
ATOM 1556 N N . LEU A 1 190 ? 4.746 -9.643 -9.390 1.00 94.50 190 LEU A N 1
ATOM 1557 C CA . LEU A 1 190 ? 6.084 -9.046 -9.339 1.00 94.50 190 LEU A CA 1
ATOM 1558 C C . LEU A 1 190 ? 7.171 -10.125 -9.325 1.00 94.50 190 LEU A C 1
ATOM 1560 O O . LEU A 1 190 ? 8.160 -9.995 -10.042 1.00 94.50 190 LEU A O 1
ATOM 1564 N N . ASN A 1 191 ? 6.971 -11.197 -8.557 1.00 94.50 191 ASN A N 1
ATOM 1565 C CA . ASN A 1 191 ? 7.905 -12.315 -8.491 1.00 94.50 191 ASN A CA 1
ATOM 1566 C C . ASN A 1 191 ? 7.989 -13.084 -9.822 1.00 94.50 191 ASN A C 1
ATOM 1568 O O . ASN A 1 191 ? 9.085 -13.307 -10.320 1.00 94.50 191 ASN A O 1
ATOM 1572 N N . GLU A 1 192 ? 6.855 -13.431 -10.437 1.00 95.88 192 GLU A N 1
ATOM 1573 C CA . GLU A 1 192 ? 6.807 -14.111 -11.745 1.00 95.88 192 GLU A CA 1
ATOM 1574 C C . GLU A 1 192 ? 7.483 -13.297 -12.854 1.00 95.88 192 GLU A C 1
ATOM 1576 O O . GLU A 1 192 ? 8.094 -13.849 -13.768 1.00 95.88 192 GLU A O 1
ATOM 1581 N N . LYS A 1 193 ? 7.398 -11.967 -12.770 1.00 93.81 193 LYS A N 1
ATOM 1582 C CA . LYS A 1 193 ? 8.031 -11.039 -13.711 1.00 93.81 193 LYS A CA 1
ATOM 1583 C C . LYS A 1 193 ? 9.447 -10.628 -13.294 1.00 93.81 193 LYS A C 1
ATOM 1585 O O . LYS A 1 193 ? 9.986 -9.683 -13.873 1.00 93.81 193 LYS A O 1
ATOM 1590 N N . ASN A 1 194 ? 10.049 -11.309 -12.314 1.00 92.69 194 ASN A N 1
ATOM 1591 C CA . ASN A 1 194 ? 11.398 -11.049 -11.801 1.00 92.69 194 ASN A CA 1
ATOM 1592 C C . ASN A 1 194 ? 11.640 -9.578 -11.430 1.00 92.69 194 ASN A C 1
ATOM 1594 O O . ASN A 1 194 ? 12.714 -9.035 -11.685 1.00 92.69 194 ASN A O 1
ATOM 1598 N N . TYR A 1 195 ? 10.629 -8.911 -10.868 1.00 92.12 195 TYR A N 1
ATOM 1599 C CA . TYR A 1 195 ? 10.698 -7.506 -10.460 1.00 92.12 195 TYR A CA 1
ATOM 1600 C C . TYR A 1 195 ? 11.168 -6.571 -11.589 1.00 92.12 195 TYR A C 1
ATOM 1602 O O . TYR A 1 195 ? 11.842 -5.566 -11.352 1.00 92.12 195 TYR A O 1
ATOM 1610 N N . SER A 1 196 ? 10.817 -6.889 -12.841 1.00 91.44 196 SER A N 1
ATOM 1611 C CA . SER A 1 196 ? 11.178 -6.078 -14.004 1.00 91.44 196 SER A CA 1
ATOM 1612 C C . SER A 1 196 ? 10.620 -4.656 -13.896 1.00 91.44 196 SER A C 1
ATOM 1614 O O . SER A 1 196 ? 9.591 -4.418 -13.253 1.00 91.44 196 SER A O 1
ATOM 1616 N N . ARG A 1 197 ? 11.231 -3.703 -14.613 1.00 91.44 197 ARG A N 1
ATOM 1617 C CA . ARG A 1 197 ? 10.713 -2.327 -14.722 1.00 91.44 197 ARG A CA 1
ATOM 1618 C C . ARG A 1 197 ? 9.220 -2.297 -15.071 1.00 91.44 197 ARG A C 1
ATOM 1620 O O . ARG A 1 197 ? 8.467 -1.563 -14.442 1.00 91.44 197 ARG A O 1
ATOM 1627 N N . CYS A 1 198 ? 8.783 -3.086 -16.051 1.00 93.12 198 CYS A N 1
ATOM 1628 C CA . CYS A 1 198 ? 7.393 -3.076 -16.503 1.00 93.12 198 CYS A CA 1
ATOM 1629 C C . CYS A 1 198 ? 6.416 -3.678 -15.487 1.00 93.12 198 CYS A C 1
ATOM 1631 O O . CYS A 1 198 ? 5.303 -3.165 -15.334 1.00 93.12 198 CYS A O 1
ATOM 1633 N N . SER A 1 199 ? 6.840 -4.692 -14.727 1.00 93.94 199 SER A N 1
ATOM 1634 C CA . SER A 1 199 ? 6.039 -5.218 -13.618 1.00 93.94 199 SER A CA 1
ATOM 1635 C C . SER A 1 199 ? 5.848 -4.175 -12.513 1.00 93.94 199 SER A C 1
ATOM 1637 O O . SER A 1 199 ? 4.728 -3.960 -12.047 1.00 93.94 199 SER A O 1
ATOM 1639 N N . TRP A 1 200 ? 6.897 -3.423 -12.180 1.00 94.06 200 TRP A N 1
ATOM 1640 C CA . TRP A 1 200 ? 6.818 -2.341 -11.205 1.00 94.06 200 TRP A CA 1
ATOM 1641 C C . TRP A 1 200 ? 5.979 -1.158 -11.684 1.00 94.06 200 TRP A C 1
ATOM 1643 O O . TRP A 1 200 ? 5.185 -0.626 -10.910 1.00 94.06 200 TRP A O 1
ATOM 1653 N N . GLU A 1 201 ? 6.074 -0.769 -12.958 1.00 94.25 201 GLU A N 1
ATOM 1654 C CA . GLU A 1 201 ? 5.182 0.242 -13.541 1.00 94.25 201 GLU A CA 1
ATOM 1655 C C . GLU A 1 201 ? 3.713 -0.194 -13.491 1.00 94.25 201 GLU A C 1
ATOM 1657 O O . GLU A 1 201 ? 2.826 0.608 -13.187 1.00 94.25 201 GLU A O 1
ATOM 1662 N N . THR A 1 202 ? 3.452 -1.479 -13.734 1.00 95.12 202 THR A N 1
ATOM 1663 C CA . THR A 1 202 ? 2.107 -2.061 -13.656 1.00 95.12 202 THR A CA 1
ATOM 1664 C C . THR A 1 202 ? 1.587 -2.053 -12.218 1.00 95.12 202 THR A C 1
ATOM 1666 O O . THR A 1 202 ? 0.478 -1.573 -11.971 1.00 95.12 202 THR A O 1
ATOM 1669 N N . ALA A 1 203 ? 2.408 -2.473 -11.251 1.00 95.06 203 ALA A N 1
ATOM 1670 C CA . ALA A 1 203 ? 2.077 -2.401 -9.830 1.00 95.06 203 ALA A CA 1
ATOM 1671 C C . ALA A 1 203 ? 1.843 -0.950 -9.378 1.00 95.06 203 ALA A C 1
ATOM 1673 O O . ALA A 1 203 ? 0.842 -0.667 -8.729 1.00 95.06 203 ALA A O 1
ATOM 1674 N N . ARG A 1 204 ? 2.688 0.007 -9.784 1.00 94.62 204 ARG A N 1
ATOM 1675 C CA . ARG A 1 204 ? 2.521 1.438 -9.472 1.00 94.62 204 ARG A CA 1
ATOM 1676 C C . ARG A 1 204 ? 1.187 1.985 -9.978 1.00 94.62 204 ARG A C 1
ATOM 1678 O O . ARG A 1 204 ? 0.518 2.728 -9.258 1.00 94.62 204 ARG A O 1
ATOM 1685 N N . MET A 1 205 ? 0.777 1.623 -11.194 1.00 94.12 205 MET A N 1
ATOM 1686 C CA . MET A 1 205 ? -0.529 2.013 -11.735 1.00 94.12 205 MET A CA 1
ATOM 1687 C C . MET A 1 205 ? -1.688 1.411 -10.943 1.00 94.12 205 MET A C 1
ATOM 1689 O O . MET A 1 205 ? -2.676 2.104 -10.689 1.00 94.12 205 MET A O 1
ATOM 1693 N N . GLU A 1 206 ? -1.556 0.164 -10.500 1.00 95.94 206 GLU A N 1
ATOM 1694 C CA . GLU A 1 206 ? -2.549 -0.454 -9.627 1.00 95.94 206 GLU A CA 1
ATOM 1695 C C . GLU A 1 206 ? -2.604 0.231 -8.253 1.00 95.94 206 GLU A C 1
ATOM 1697 O O . GLU A 1 206 ? -3.686 0.509 -7.739 1.00 95.94 206 GLU A O 1
ATOM 1702 N N . MET A 1 207 ? -1.459 0.623 -7.689 1.00 95.44 207 MET A N 1
ATOM 1703 C CA . MET A 1 207 ? -1.410 1.377 -6.433 1.00 95.44 207 MET A CA 1
ATOM 1704 C C . MET A 1 207 ? -2.107 2.729 -6.567 1.00 95.44 207 MET A C 1
ATOM 1706 O O . MET A 1 207 ? -2.894 3.094 -5.698 1.00 95.44 207 MET A O 1
ATOM 1710 N N . ARG A 1 208 ? -1.930 3.440 -7.690 1.00 93.94 208 ARG A N 1
ATOM 1711 C CA . ARG A 1 208 ? -2.691 4.673 -7.966 1.00 93.94 208 ARG A CA 1
ATOM 1712 C C . ARG A 1 208 ? -4.199 4.425 -7.930 1.00 93.94 208 ARG A C 1
ATOM 1714 O O . ARG A 1 208 ? -4.917 5.200 -7.305 1.00 93.94 208 ARG A O 1
ATOM 1721 N N . ARG A 1 209 ? -4.680 3.342 -8.550 1.00 93.31 209 ARG A N 1
ATOM 1722 C CA . ARG A 1 209 ? -6.103 2.960 -8.495 1.00 93.31 209 ARG A CA 1
ATOM 1723 C C . ARG A 1 209 ? -6.542 2.640 -7.069 1.00 93.31 209 ARG A C 1
ATOM 1725 O O . ARG A 1 209 ? -7.574 3.135 -6.636 1.00 93.31 209 ARG A O 1
ATOM 1732 N N . CYS A 1 210 ? -5.743 1.879 -6.324 1.00 94.12 210 CYS A N 1
ATOM 1733 C CA . CYS A 1 210 ? -6.014 1.544 -4.929 1.00 94.12 210 CYS A CA 1
ATOM 1734 C C . CYS A 1 210 ? -6.183 2.797 -4.057 1.00 94.12 210 CYS A C 1
ATOM 1736 O O . CYS A 1 210 ? -7.128 2.870 -3.275 1.00 94.12 210 CYS A O 1
ATOM 1738 N N . PHE A 1 211 ? -5.328 3.811 -4.227 1.00 93.12 211 PHE A N 1
ATOM 1739 C CA . PHE A 1 211 ? -5.443 5.070 -3.486 1.00 93.12 211 PHE A CA 1
ATOM 1740 C C . PHE A 1 211 ? -6.702 5.868 -3.833 1.00 93.12 211 PHE A C 1
ATOM 1742 O O . PHE A 1 211 ? -7.267 6.494 -2.942 1.00 93.12 211 PHE A O 1
ATOM 1749 N N . LEU A 1 212 ? -7.188 5.818 -5.078 1.00 90.62 212 LEU A N 1
ATOM 1750 C CA . LEU A 1 212 ? -8.467 6.450 -5.429 1.00 90.62 212 LEU A CA 1
ATOM 1751 C C . LEU A 1 212 ? -9.633 5.843 -4.640 1.00 90.62 212 LEU A C 1
ATOM 1753 O O . LEU A 1 212 ? -10.514 6.567 -4.186 1.00 90.62 212 LEU A O 1
ATOM 1757 N N . PHE A 1 213 ? -9.627 4.525 -4.430 1.00 89.94 213 PHE A N 1
ATOM 1758 C CA . PHE A 1 213 ? -10.636 3.882 -3.590 1.00 89.94 213 PHE A CA 1
ATOM 1759 C C . PHE A 1 213 ? -10.394 4.116 -2.092 1.00 89.94 213 PHE A C 1
ATOM 1761 O O . PHE A 1 213 ? -11.350 4.267 -1.331 1.00 89.94 213 PHE A O 1
ATOM 1768 N N . LEU A 1 214 ? -9.132 4.187 -1.659 1.00 90.25 214 LEU A N 1
ATOM 1769 C CA . LEU A 1 214 ? -8.773 4.492 -0.273 1.00 90.25 214 LEU A CA 1
ATOM 1770 C C . LEU A 1 214 ? -9.263 5.882 0.156 1.00 90.25 214 LEU A C 1
ATOM 1772 O O . LEU A 1 214 ? -9.730 6.035 1.281 1.00 90.25 214 LEU A O 1
ATOM 1776 N N . ASP A 1 215 ? -9.213 6.872 -0.741 1.00 88.00 215 ASP A N 1
ATOM 1777 C CA . ASP A 1 215 ? -9.754 8.218 -0.506 1.00 88.00 215 ASP A CA 1
ATOM 1778 C C . ASP A 1 215 ? -11.232 8.184 -0.106 1.00 88.00 215 ASP A C 1
ATOM 1780 O O . ASP A 1 215 ? -11.650 8.872 0.824 1.00 88.00 215 ASP A O 1
ATOM 1784 N N . HIS A 1 216 ? -12.020 7.323 -0.754 1.00 84.19 216 HIS A N 1
ATOM 1785 C CA . HIS A 1 216 ? -13.427 7.156 -0.414 1.00 84.19 216 HIS A CA 1
ATOM 1786 C C . HIS A 1 216 ? -13.615 6.587 1.002 1.00 84.19 216 HIS A C 1
ATOM 1788 O O . HIS A 1 216 ? -14.430 7.098 1.769 1.00 84.19 216 HIS A O 1
ATOM 1794 N N . LEU A 1 217 ? -12.827 5.575 1.383 1.00 86.31 217 LEU A N 1
ATOM 1795 C CA . LEU A 1 217 ? -12.872 5.013 2.736 1.00 86.31 217 LEU A CA 1
ATOM 1796 C C . LEU A 1 217 ? -12.437 6.024 3.804 1.00 86.31 217 LEU A C 1
ATOM 1798 O O . LEU A 1 217 ? -13.070 6.108 4.853 1.00 86.31 217 LEU A O 1
ATOM 1802 N N . LEU A 1 218 ? -11.381 6.797 3.541 1.00 85.38 218 LEU A N 1
ATOM 1803 C CA . LEU A 1 218 ? -10.877 7.806 4.475 1.00 85.38 218 LEU A CA 1
ATOM 1804 C C . LEU A 1 218 ? -11.891 8.931 4.697 1.00 85.38 218 LEU A C 1
ATOM 1806 O O . LEU A 1 218 ? -12.109 9.339 5.834 1.00 85.38 218 LEU A O 1
ATOM 1810 N N . LYS A 1 219 ? -12.585 9.371 3.643 1.00 83.38 219 LYS A N 1
ATOM 1811 C CA . LYS A 1 219 ? -13.695 10.329 3.765 1.00 83.38 219 LYS A CA 1
ATOM 1812 C C . LYS A 1 219 ? -14.842 9.777 4.612 1.00 83.38 219 LYS A C 1
ATOM 1814 O O . LYS A 1 219 ? -15.402 10.505 5.423 1.00 83.38 219 LYS A O 1
ATOM 1819 N N . ASN A 1 220 ? -15.155 8.486 4.488 1.00 79.19 220 ASN A N 1
ATOM 1820 C CA . ASN A 1 220 ? -16.185 7.839 5.309 1.00 79.19 220 ASN A CA 1
ATOM 1821 C C . ASN A 1 220 ? -15.811 7.731 6.801 1.00 79.19 220 ASN A C 1
ATOM 1823 O O . ASN A 1 220 ? -16.709 7.525 7.615 1.00 79.19 220 ASN A O 1
ATOM 1827 N N . LEU A 1 221 ? -14.522 7.843 7.155 1.00 78.75 221 LEU A N 1
ATOM 1828 C CA . LEU A 1 221 ? -14.059 7.922 8.547 1.00 78.75 221 LEU A CA 1
ATOM 1829 C C . LEU A 1 221 ? -14.107 9.335 9.130 1.00 78.75 221 LEU A C 1
ATOM 1831 O O . LEU A 1 221 ? -14.202 9.485 10.343 1.00 78.75 221 LEU A O 1
ATOM 1835 N N . GLN A 1 222 ? -13.960 10.353 8.282 1.00 72.12 222 GLN A N 1
ATOM 1836 C CA . GLN A 1 222 ? -13.926 11.759 8.693 1.00 72.12 222 GLN A CA 1
ATOM 1837 C C . GLN A 1 222 ? -15.330 12.379 8.802 1.00 72.12 222 GLN A C 1
ATOM 1839 O O . GLN A 1 222 ? -15.491 13.380 9.496 1.00 72.12 222 GLN A O 1
ATOM 1844 N N . ASN A 1 223 ? -16.318 11.782 8.128 1.00 59.25 223 ASN A N 1
ATOM 1845 C CA . ASN A 1 223 ? -17.750 12.099 8.213 1.00 59.25 223 ASN A CA 1
ATOM 1846 C C . ASN A 1 223 ? -18.460 11.197 9.226 1.00 59.25 223 ASN A C 1
ATOM 1848 O O . ASN A 1 223 ? -19.620 11.470 9.602 1.00 59.25 223 ASN A O 1
#

Secondary structure (DSSP, 8-state):
---------------PPPTHHHHHHHHHHHHHHHHHHHHHHHHHHHHHHHHHTT-------GGGGGG--HHHHHHHHHHHH-SPPGGGGGG-------GGGGG-S-GGGHHHHHHHHHHHHHHHHTSSPPSSSS-HHHHHHHHHHHHHHHHHHHHHHHHHHHHHHHT--HHHHHHHHHHHHHHHHHHHHHHHTTT-HHHHHHHHHHHHHHHHHHHHHHHHHH-